Protein AF-A0A9W9N8H6-F1 (afdb_monomer_lite)

Organism: NCBI:txid70096

pLDDT: mean 86.74, std 16.22, range [35.94, 98.56]

Sequence (190 aa):
MINAFNAWLEVPSDSLQVIADVIGMLHTASLLVDDVEDSSLLRRGFPVA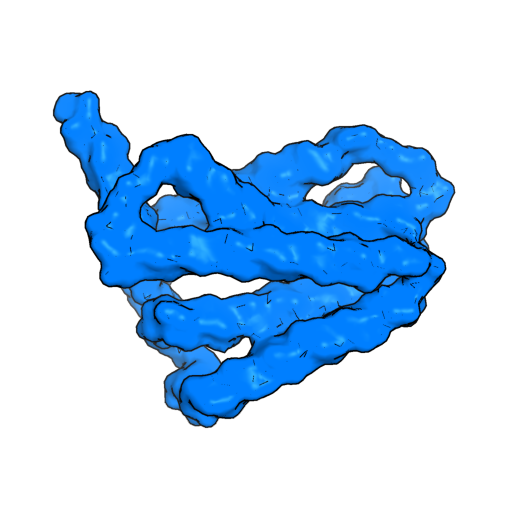HNIFGVPQTINSANYMYFRALEKAQTLKSPDATRIIVYELLQLHRGQGMDLYWRDSLVCPTEREYLDMVGKKTGGLFRLAVKLMQAESPKTVPQGCVPLADKLGLLFQIRDDYQNLNSEEYSDSKAFGMTQPICNSITSSD

Secondary structure (DSSP, 8-state):
-HHHHHHHH---HHHHHHHHHHHHHHHHHHHHHHHHHTT-SEETTEE-HHHHH-HHHHHHHHHHHHHHHHHHHTTSS-TTHHHHHHHHHHHHHHHHHHHHHHHHHTPPPPHHHHHHHHHHHHHHHHHHHHHHHHHH-SS---TTHHHHHHHHHHHHHHHHHHHHHH-HHHHTTS---THHHHHHHHHTT-

Structure (mmCIF, N/CA/C/O backbone):
data_AF-A0A9W9N8H6-F1
#
_entry.id   AF-A0A9W9N8H6-F1
#
loop_
_atom_site.group_PDB
_atom_site.id
_atom_site.type_symbol
_atom_site.label_atom_id
_atom_site.label_alt_id
_atom_site.label_comp_id
_atom_site.label_asym_id
_atom_site.label_entity_id
_atom_site.label_seq_id
_atom_site.pdbx_PDB_ins_code
_atom_site.Cartn_x
_atom_site.Cartn_y
_atom_site.Cartn_z
_atom_site.occupancy
_atom_site.B_iso_or_equiv
_atom_site.auth_seq_id
_atom_site.auth_comp_id
_atom_site.auth_asym_id
_atom_site.auth_atom_id
_atom_site.pdbx_PDB_model_num
ATOM 1 N N . MET A 1 1 ? -1.508 -11.123 9.967 1.00 85.81 1 MET A N 1
ATOM 2 C CA . MET A 1 1 ? -0.955 -9.964 10.705 1.00 85.81 1 MET A CA 1
ATOM 3 C C . MET A 1 1 ? -2.024 -9.287 11.560 1.00 85.81 1 MET A C 1
ATOM 5 O O . MET A 1 1 ? -1.894 -9.363 12.772 1.00 85.81 1 MET A O 1
ATOM 9 N N . ILE A 1 2 ? -3.105 -8.748 10.979 1.00 91.12 2 ILE A N 1
ATOM 10 C CA . ILE A 1 2 ? -4.213 -8.093 11.715 1.00 91.12 2 ILE A CA 1
ATOM 11 C C . ILE A 1 2 ? -4.708 -8.928 12.913 1.00 91.12 2 ILE A C 1
ATOM 13 O O . ILE A 1 2 ? -4.660 -8.458 14.043 1.00 91.12 2 ILE A O 1
ATOM 17 N N . ASN A 1 3 ? -5.062 -10.202 12.707 1.00 92.25 3 ASN A N 1
ATOM 18 C CA . ASN A 1 3 ? -5.539 -11.072 13.796 1.00 92.25 3 ASN A CA 1
ATOM 19 C C . ASN A 1 3 ? -4.523 -11.252 14.940 1.00 92.25 3 ASN A C 1
ATOM 21 O O . ASN A 1 3 ? -4.922 -11.358 16.094 1.00 92.25 3 ASN A O 1
ATOM 25 N N . ALA A 1 4 ? -3.220 -11.261 14.637 1.00 92.62 4 ALA A N 1
ATOM 26 C CA . ALA A 1 4 ? -2.176 -11.417 15.649 1.00 92.62 4 ALA A CA 1
ATOM 27 C C . ALA A 1 4 ? -2.060 -10.165 16.529 1.00 92.62 4 ALA A C 1
ATOM 29 O O . ALA A 1 4 ? -2.014 -10.276 17.748 1.00 92.62 4 ALA A O 1
ATOM 30 N N . PHE A 1 5 ? -2.096 -8.970 15.929 1.00 93.38 5 PHE A N 1
ATOM 31 C CA . PHE A 1 5 ? -2.136 -7.720 16.693 1.00 93.38 5 PHE A CA 1
ATOM 32 C C . PHE A 1 5 ? -3.456 -7.545 17.450 1.00 93.38 5 PHE A C 1
ATOM 34 O O . PHE A 1 5 ? -3.469 -6.943 18.524 1.00 93.38 5 PHE A O 1
ATOM 41 N N . ASN A 1 6 ? -4.559 -8.100 16.939 1.00 94.56 6 ASN A N 1
ATOM 42 C CA . ASN A 1 6 ? -5.856 -7.996 17.599 1.00 94.56 6 ASN A CA 1
ATOM 43 C C . ASN A 1 6 ? -5.911 -8.760 18.930 1.00 94.56 6 ASN A C 1
ATOM 45 O O . ASN A 1 6 ? -6.707 -8.401 19.790 1.00 94.56 6 ASN A O 1
ATOM 49 N N . ALA A 1 7 ? -5.026 -9.743 19.138 1.00 92.38 7 ALA A N 1
ATOM 50 C CA . ALA A 1 7 ? -4.858 -10.404 20.433 1.00 92.38 7 ALA A CA 1
ATOM 51 C C . ALA A 1 7 ? -4.415 -9.436 21.550 1.00 92.38 7 ALA A C 1
ATOM 53 O O . ALA A 1 7 ? -4.645 -9.717 22.721 1.00 92.38 7 ALA A O 1
ATOM 54 N N . TRP A 1 8 ? -3.793 -8.304 21.196 1.00 91.88 8 TRP A N 1
ATOM 55 C CA . TRP A 1 8 ? -3.423 -7.244 22.141 1.00 91.88 8 TRP A CA 1
ATOM 56 C C . TRP A 1 8 ? -4.346 -6.028 22.070 1.00 91.88 8 TRP A C 1
ATOM 58 O O . TRP A 1 8 ? -4.618 -5.406 23.092 1.00 91.88 8 TRP A O 1
ATOM 68 N N . LEU A 1 9 ? -4.782 -5.657 20.863 1.00 92.62 9 LEU A N 1
ATOM 69 C CA . LEU A 1 9 ? -5.525 -4.417 20.627 1.00 92.62 9 LEU A CA 1
ATOM 70 C C . LEU A 1 9 ? -7.034 -4.564 20.852 1.00 92.62 9 LEU A C 1
ATOM 72 O O . LEU A 1 9 ? -7.685 -3.553 21.084 1.00 92.62 9 LEU A O 1
ATOM 76 N N . GLU A 1 10 ? -7.586 -5.781 20.804 1.00 94.31 10 GLU A N 1
ATOM 77 C CA . GLU A 1 10 ? -9.005 -6.068 21.083 1.00 94.31 10 GLU A CA 1
ATOM 78 C C . GLU A 1 10 ? -9.974 -5.078 20.407 1.00 94.31 10 GLU A C 1
ATOM 80 O O . GLU A 1 10 ? -10.895 -4.539 21.022 1.00 94.31 10 GLU A O 1
ATOM 85 N N . VAL A 1 11 ? -9.731 -4.807 19.124 1.00 95.69 11 VAL A N 1
ATOM 86 C CA . VAL A 1 11 ? -10.542 -3.892 18.317 1.00 95.69 11 VAL A CA 1
ATOM 87 C C . VAL A 1 11 ? -11.949 -4.481 18.149 1.00 95.69 11 VAL A C 1
ATOM 89 O O . VAL A 1 11 ? -12.067 -5.692 17.921 1.00 95.69 11 VAL A O 1
ATOM 92 N N . PRO A 1 12 ? -13.023 -3.667 18.215 1.00 96.00 12 PRO A N 1
ATOM 93 C CA . PRO A 1 12 ? -14.381 -4.136 17.955 1.00 96.00 12 PRO A CA 1
ATOM 94 C C . PRO A 1 12 ? -14.489 -4.805 16.582 1.00 96.00 12 PRO A C 1
ATOM 96 O O . PRO A 1 12 ? -13.908 -4.315 15.613 1.00 96.00 12 PRO A O 1
ATOM 99 N N . SER A 1 13 ? -15.256 -5.895 16.485 1.00 95.75 13 SER A N 1
ATOM 100 C CA . SER A 1 13 ? -15.375 -6.712 15.264 1.00 95.75 13 SER A CA 1
ATOM 101 C C . SER A 1 13 ? -15.699 -5.893 14.016 1.00 95.75 13 SER A C 1
ATOM 103 O O . SER A 1 13 ? -15.081 -6.091 12.973 1.00 95.75 13 SER A O 1
ATOM 105 N N . ASP A 1 14 ? -16.626 -4.944 14.140 1.00 96.06 14 ASP A N 1
ATOM 106 C CA . ASP A 1 14 ? -17.111 -4.143 13.017 1.00 96.06 14 ASP A CA 1
ATOM 107 C C . ASP A 1 14 ? -16.004 -3.219 12.491 1.00 96.06 14 ASP A C 1
ATOM 109 O O . ASP A 1 14 ? -15.738 -3.175 11.290 1.00 96.06 14 ASP A O 1
ATOM 113 N N . SER A 1 15 ? -15.283 -2.552 13.400 1.00 96.81 15 SER A N 1
ATOM 114 C CA . SER A 1 15 ? -14.122 -1.724 13.062 1.00 96.81 15 SER A CA 1
ATOM 115 C C . SER A 1 15 ? -12.978 -2.571 12.497 1.00 96.81 15 SER A C 1
ATOM 117 O O . SER A 1 15 ? -12.342 -2.176 11.522 1.00 96.81 15 SER A O 1
ATOM 119 N N . LEU A 1 16 ? -12.730 -3.761 13.057 1.00 96.88 16 LEU A N 1
ATOM 120 C CA . LEU A 1 16 ? -11.684 -4.671 12.587 1.00 96.88 16 LEU A CA 1
ATOM 121 C C . LEU A 1 16 ? -11.940 -5.140 11.149 1.00 96.88 16 LEU A C 1
ATOM 123 O O . LEU A 1 16 ? -11.003 -5.183 10.352 1.00 96.88 16 LEU A O 1
ATOM 127 N N . GLN A 1 17 ? -13.194 -5.447 10.804 1.00 97.44 17 GLN A N 1
ATOM 128 C CA . GLN A 1 17 ? -13.574 -5.822 9.443 1.00 97.44 17 GLN A CA 1
ATOM 129 C C . GLN A 1 17 ? -13.366 -4.659 8.468 1.00 97.44 17 GLN A C 1
ATOM 131 O O . GLN A 1 17 ? -12.780 -4.847 7.403 1.00 97.44 17 GLN A O 1
ATOM 136 N N . VAL A 1 18 ? -13.776 -3.443 8.848 1.00 97.75 18 VAL A N 1
ATOM 137 C CA . VAL A 1 18 ? -13.536 -2.241 8.034 1.00 97.75 18 VAL A CA 1
ATOM 138 C C . VAL A 1 18 ? -12.038 -2.035 7.804 1.00 97.75 18 VAL A C 1
ATOM 140 O O . VAL A 1 18 ? -11.628 -1.818 6.666 1.00 97.75 18 VAL A O 1
ATOM 143 N N . ILE A 1 19 ? -11.211 -2.166 8.846 1.00 97.69 19 ILE A N 1
ATOM 144 C CA . ILE A 1 19 ? -9.750 -2.055 8.732 1.00 97.69 19 ILE A CA 1
ATOM 145 C C . ILE A 1 19 ? -9.191 -3.132 7.798 1.00 97.69 19 ILE A C 1
ATOM 147 O O . ILE A 1 19 ? -8.391 -2.814 6.920 1.00 97.69 19 ILE A O 1
ATOM 151 N N . ALA A 1 20 ? -9.604 -4.392 7.953 1.00 97.50 20 ALA A N 1
ATOM 152 C CA . ALA A 1 20 ? -9.140 -5.485 7.102 1.00 97.50 20 ALA A CA 1
ATOM 153 C C . ALA A 1 20 ? -9.468 -5.238 5.624 1.00 97.50 20 ALA A C 1
ATOM 155 O O . ALA A 1 20 ? -8.602 -5.413 4.765 1.00 97.50 20 ALA A O 1
ATOM 156 N N . ASP A 1 21 ? -10.677 -4.757 5.341 1.00 97.56 21 ASP A N 1
ATOM 157 C CA . ASP A 1 21 ? -11.106 -4.438 3.985 1.00 97.56 21 ASP A CA 1
ATOM 158 C C . ASP A 1 21 ? -10.323 -3.254 3.408 1.00 97.56 21 ASP A C 1
ATOM 160 O O . ASP A 1 21 ? -9.845 -3.333 2.279 1.00 97.56 21 ASP A O 1
ATOM 164 N N . VAL A 1 22 ? -10.137 -2.176 4.180 1.00 97.75 22 VAL A N 1
ATOM 165 C CA . VAL A 1 22 ? -9.338 -1.010 3.764 1.00 97.75 22 VAL A CA 1
ATOM 166 C C . VAL A 1 22 ? -7.910 -1.435 3.430 1.00 97.75 22 VAL A C 1
ATOM 168 O O . VAL A 1 22 ? -7.415 -1.121 2.350 1.00 97.75 22 VAL A O 1
ATOM 171 N N . ILE A 1 23 ? -7.257 -2.201 4.306 1.00 97.12 23 ILE A N 1
ATOM 172 C CA . ILE A 1 23 ? -5.893 -2.689 4.071 1.00 97.12 23 ILE A CA 1
ATOM 173 C C . ILE A 1 23 ? -5.837 -3.610 2.849 1.00 97.12 23 ILE A C 1
ATOM 175 O O . ILE A 1 23 ? -4.924 -3.476 2.037 1.00 97.12 23 ILE A O 1
ATOM 179 N N . GLY A 1 24 ? -6.813 -4.504 2.674 1.00 97.00 24 GLY A N 1
ATOM 180 C CA . GLY A 1 24 ? -6.892 -5.387 1.509 1.00 97.00 24 GLY A CA 1
ATOM 181 C C . GLY A 1 24 ? -7.072 -4.627 0.192 1.00 97.00 24 GLY A C 1
ATOM 182 O O . GLY A 1 24 ? -6.415 -4.949 -0.803 1.00 97.00 24 GLY A O 1
ATOM 183 N N . MET A 1 25 ? -7.907 -3.584 0.190 1.00 97.81 25 MET A N 1
ATOM 184 C CA . MET A 1 25 ? -8.104 -2.707 -0.966 1.00 97.81 25 MET A CA 1
ATOM 185 C C . MET A 1 25 ? -6.826 -1.945 -1.309 1.00 97.81 25 MET A C 1
ATOM 187 O O . MET A 1 25 ? -6.407 -1.973 -2.462 1.00 97.81 25 MET A O 1
ATOM 191 N N . LEU A 1 26 ? -6.180 -1.319 -0.320 1.00 97.25 26 LEU A N 1
ATOM 192 C CA . LEU A 1 26 ? -4.935 -0.574 -0.528 1.00 97.25 26 LEU A CA 1
ATOM 193 C C . LEU A 1 26 ? -3.799 -1.487 -1.004 1.00 97.25 26 LEU A C 1
ATOM 195 O O . LEU A 1 26 ? -3.095 -1.124 -1.939 1.00 97.25 26 LEU A O 1
ATOM 199 N N . HIS A 1 27 ? -3.664 -2.682 -0.420 1.00 95.31 27 HIS A N 1
ATOM 200 C CA . HIS A 1 27 ? -2.673 -3.675 -0.842 1.00 95.31 27 HIS A CA 1
ATOM 201 C C . HIS A 1 27 ? -2.874 -4.105 -2.297 1.00 95.31 27 HIS A C 1
ATOM 203 O O . HIS A 1 27 ? -1.929 -4.187 -3.074 1.00 95.31 27 HIS A O 1
ATOM 209 N N . THR A 1 28 ? -4.119 -4.396 -2.673 1.00 96.12 28 THR A N 1
ATOM 210 C CA . THR A 1 28 ? -4.432 -4.849 -4.032 1.00 96.12 28 THR A CA 1
ATOM 211 C C . THR A 1 28 ? -4.228 -3.718 -5.035 1.00 96.12 28 THR A C 1
ATOM 213 O O . THR A 1 28 ? -3.626 -3.937 -6.080 1.00 96.12 28 THR A O 1
ATOM 216 N N . ALA A 1 29 ? -4.671 -2.503 -4.702 1.00 97.44 29 ALA A N 1
ATOM 217 C CA . ALA A 1 29 ? -4.454 -1.323 -5.530 1.00 97.44 29 ALA A CA 1
ATOM 218 C C . ALA A 1 29 ? -2.958 -1.052 -5.743 1.00 97.44 29 ALA A C 1
ATOM 220 O O . ALA A 1 29 ? -2.544 -0.831 -6.878 1.00 97.44 29 ALA A O 1
ATOM 221 N N . SER A 1 30 ? -2.138 -1.147 -4.689 1.00 95.69 30 SER A N 1
ATOM 222 C CA . SER A 1 30 ? -0.693 -0.951 -4.819 1.00 95.69 30 SER A CA 1
ATOM 223 C C . SER A 1 30 ? -0.039 -2.013 -5.690 1.00 95.69 30 SER A C 1
ATOM 225 O O . SER A 1 30 ? 0.800 -1.657 -6.498 1.00 95.69 30 SER A O 1
ATOM 227 N N . LEU A 1 31 ? -0.455 -3.283 -5.600 1.00 94.50 31 LEU A N 1
ATOM 228 C CA . LEU A 1 31 ? 0.064 -4.337 -6.482 1.00 94.50 31 LEU A CA 1
ATOM 229 C C . LEU A 1 31 ? -0.261 -4.080 -7.960 1.00 94.50 31 LEU A C 1
ATOM 231 O O . LEU A 1 31 ? 0.574 -4.337 -8.815 1.00 94.50 31 LEU A O 1
ATOM 235 N N . LEU A 1 32 ? -1.456 -3.564 -8.268 1.00 96.88 32 LEU A N 1
ATOM 236 C CA . LEU A 1 32 ? -1.831 -3.239 -9.648 1.00 96.88 32 LEU A CA 1
ATOM 237 C C . LEU A 1 32 ? -0.960 -2.124 -10.238 1.00 96.88 32 LEU A C 1
ATOM 239 O O . LEU A 1 32 ? -0.624 -2.183 -11.418 1.00 96.88 32 LEU A O 1
ATOM 243 N N . VAL A 1 33 ? -0.635 -1.111 -9.431 1.00 96.94 33 VAL A N 1
ATOM 244 C CA . VAL A 1 33 ? 0.244 -0.008 -9.842 1.00 96.94 33 VAL A CA 1
ATOM 245 C C . VAL A 1 33 ? 1.693 -0.486 -9.940 1.00 96.94 33 VAL A C 1
ATOM 247 O O . VAL A 1 33 ? 2.306 -0.283 -10.979 1.00 96.94 33 VAL A O 1
ATOM 250 N N . ASP A 1 34 ? 2.195 -1.191 -8.925 1.00 94.25 34 ASP A N 1
ATOM 251 C CA . ASP A 1 34 ? 3.555 -1.754 -8.867 1.00 94.25 34 ASP A CA 1
ATOM 252 C C . ASP A 1 34 ? 3.824 -2.683 -10.062 1.00 94.25 34 ASP A C 1
ATOM 254 O O . ASP A 1 34 ? 4.818 -2.518 -10.759 1.00 94.25 34 ASP A O 1
ATOM 258 N N . ASP A 1 35 ? 2.881 -3.569 -10.410 1.00 94.19 35 ASP A N 1
ATOM 259 C CA . ASP A 1 35 ? 3.018 -4.447 -11.580 1.00 94.19 35 ASP A CA 1
ATOM 260 C C . ASP A 1 35 ? 3.184 -3.660 -12.889 1.00 94.19 35 ASP A C 1
ATOM 262 O O . ASP A 1 35 ? 3.936 -4.084 -13.765 1.00 94.19 35 ASP A O 1
ATOM 266 N N . VAL A 1 36 ? 2.474 -2.536 -13.040 1.00 96.00 36 VAL A N 1
ATOM 267 C CA . VAL A 1 36 ? 2.607 -1.645 -14.204 1.00 96.00 36 VAL A CA 1
ATOM 268 C C . VAL A 1 36 ? 3.945 -0.909 -14.173 1.00 96.00 36 VAL A C 1
ATOM 270 O O . VAL A 1 36 ? 4.630 -0.855 -15.191 1.00 96.00 36 VAL A O 1
ATOM 273 N N . GLU A 1 37 ? 4.314 -0.345 -13.024 1.00 94.81 37 GLU A N 1
ATOM 274 C CA . GLU A 1 37 ? 5.548 0.424 -12.842 1.00 94.81 37 GLU A CA 1
ATOM 275 C C . GLU A 1 37 ? 6.801 -0.430 -13.065 1.00 94.81 37 GLU A C 1
ATOM 277 O O . GLU A 1 37 ? 7.780 0.067 -13.624 1.00 94.81 37 GLU A O 1
ATOM 282 N N . ASP A 1 38 ? 6.756 -1.708 -12.687 1.00 89.31 38 ASP A N 1
ATOM 283 C CA . ASP A 1 38 ? 7.837 -2.686 -12.850 1.00 89.31 38 ASP A CA 1
ATOM 284 C C . ASP A 1 38 ? 7.776 -3.464 -14.169 1.00 89.31 38 ASP A C 1
ATOM 286 O O . ASP A 1 38 ? 8.639 -4.301 -14.429 1.00 89.31 38 ASP A O 1
ATOM 290 N N . SER A 1 39 ? 6.771 -3.214 -15.019 1.00 90.19 39 SER A N 1
ATOM 291 C CA . SER A 1 39 ? 6.550 -3.988 -16.254 1.00 90.19 39 SER A CA 1
ATOM 292 C C . SER A 1 39 ? 6.535 -5.507 -16.005 1.00 90.19 39 SER A C 1
ATOM 294 O O . SER A 1 39 ? 7.080 -6.297 -16.780 1.00 90.19 39 SER A O 1
ATOM 296 N N . SER A 1 40 ? 5.930 -5.922 -14.889 1.00 87.50 40 SER A N 1
ATOM 297 C CA . SER A 1 40 ? 5.846 -7.329 -14.493 1.00 87.50 40 SER A CA 1
ATOM 298 C C . SER A 1 40 ? 5.044 -8.145 -15.509 1.00 87.50 40 SER A C 1
ATOM 300 O O . SER A 1 40 ? 4.075 -7.657 -16.076 1.00 87.50 40 SER A O 1
ATOM 302 N N . LEU A 1 41 ? 5.398 -9.417 -15.715 1.00 87.62 41 LEU A N 1
ATOM 303 C CA . LEU A 1 41 ? 4.659 -10.304 -16.627 1.00 87.62 41 LEU A CA 1
ATOM 304 C C . LEU A 1 41 ? 3.591 -11.133 -15.908 1.00 87.62 41 LEU A C 1
ATOM 306 O O . LEU A 1 41 ? 2.484 -11.312 -16.428 1.00 87.62 41 LEU A O 1
ATOM 310 N N . LEU A 1 42 ? 3.913 -11.614 -14.705 1.00 85.81 42 LEU A N 1
ATOM 311 C CA . LEU A 1 42 ? 3.054 -12.470 -13.895 1.00 85.81 42 LEU A CA 1
ATOM 312 C C . LEU A 1 42 ? 2.884 -11.919 -12.468 1.00 85.81 42 LEU A C 1
ATOM 314 O O . LEU A 1 42 ? 3.722 -11.191 -11.934 1.00 85.81 42 LEU A O 1
ATOM 318 N N . ARG A 1 43 ? 1.778 -12.312 -11.833 1.00 85.00 43 ARG A N 1
ATOM 319 C CA . ARG A 1 43 ? 1.533 -12.194 -10.397 1.00 85.00 43 ARG A CA 1
ATOM 320 C C . ARG A 1 43 ? 0.929 -13.496 -9.891 1.00 85.00 43 ARG A C 1
ATOM 322 O O . ARG A 1 43 ? -0.166 -13.878 -10.297 1.00 85.00 43 ARG A O 1
ATOM 329 N N . ARG A 1 44 ? 1.627 -14.166 -8.964 1.00 82.56 44 ARG A N 1
ATOM 330 C CA . ARG A 1 44 ? 1.192 -15.449 -8.367 1.00 82.56 44 ARG A CA 1
ATOM 331 C C . ARG A 1 44 ? 0.885 -16.522 -9.429 1.00 82.56 44 ARG A C 1
ATOM 333 O O . ARG A 1 44 ? -0.095 -17.248 -9.302 1.00 82.56 44 ARG A O 1
ATOM 340 N N . GLY A 1 45 ? 1.690 -16.571 -10.492 1.00 81.81 45 GLY A N 1
ATOM 341 C CA . GLY A 1 45 ? 1.533 -17.521 -11.601 1.00 81.81 45 GLY A CA 1
ATOM 342 C C . GLY A 1 45 ? 0.468 -17.156 -12.643 1.00 81.81 45 GLY A C 1
ATOM 343 O O . GLY A 1 45 ? 0.304 -17.889 -13.612 1.00 81.81 45 GLY A O 1
ATOM 344 N N . PHE A 1 46 ? -0.238 -16.031 -12.490 1.00 86.69 46 PHE A N 1
ATOM 345 C CA . PHE A 1 46 ? -1.236 -15.558 -13.456 1.00 86.69 46 PHE A CA 1
ATOM 346 C C . PHE A 1 46 ? -0.757 -14.302 -14.191 1.00 86.69 46 PHE A C 1
ATOM 348 O O . PHE A 1 46 ? 0.007 -13.531 -13.608 1.00 86.69 46 PHE A O 1
ATOM 355 N N . PRO A 1 47 ? -1.214 -14.043 -15.432 1.00 90.75 47 PRO A N 1
ATOM 356 C CA . PRO A 1 47 ? -0.927 -12.788 -16.119 1.00 90.75 47 PRO A CA 1
ATOM 357 C C . PRO A 1 47 ? -1.370 -11.579 -15.294 1.00 90.75 47 PRO A C 1
ATOM 359 O O . PRO A 1 47 ? -2.474 -11.554 -14.743 1.00 90.75 47 PRO A O 1
ATOM 362 N N . VAL A 1 48 ? -0.509 -10.567 -15.222 1.00 94.75 48 VAL A N 1
ATOM 363 C CA . VAL A 1 48 ? -0.821 -9.295 -14.555 1.00 94.75 48 VAL A CA 1
ATOM 364 C C . VAL A 1 48 ? -2.013 -8.590 -15.203 1.00 94.75 48 VAL A C 1
ATOM 366 O O . VAL A 1 48 ? -2.269 -8.709 -16.404 1.00 94.75 48 VAL A O 1
ATOM 369 N N . ALA A 1 49 ? -2.729 -7.789 -14.413 1.00 96.06 49 ALA A N 1
ATOM 370 C CA . ALA A 1 49 ? -3.951 -7.125 -14.859 1.00 96.06 49 ALA A CA 1
ATOM 371 C C . ALA A 1 49 ? -3.741 -6.234 -16.095 1.00 96.06 49 ALA A C 1
ATOM 373 O O . ALA A 1 49 ? -4.609 -6.199 -16.965 1.00 96.06 49 ALA A O 1
ATOM 374 N N . HIS A 1 50 ? -2.597 -5.553 -16.209 1.00 96.56 50 HIS A N 1
ATOM 375 C CA . HIS A 1 50 ? -2.335 -4.661 -17.340 1.00 96.56 50 HIS A CA 1
ATOM 376 C C . HIS A 1 50 ? -2.064 -5.403 -18.655 1.00 96.56 50 HIS A C 1
ATOM 378 O O . HIS A 1 50 ? -2.278 -4.822 -19.716 1.00 96.56 50 HIS A O 1
ATOM 384 N N . ASN A 1 51 ? -1.697 -6.689 -18.603 1.00 95.12 51 ASN A N 1
ATOM 385 C CA . ASN A 1 51 ? -1.599 -7.547 -19.788 1.00 95.12 51 ASN A CA 1
ATOM 386 C C . ASN A 1 51 ? -2.970 -8.049 -20.263 1.00 95.12 51 ASN A C 1
ATOM 388 O O . ASN A 1 51 ? -3.121 -8.410 -21.426 1.00 95.12 51 ASN A O 1
ATOM 392 N N . ILE A 1 52 ? -3.978 -8.055 -19.385 1.00 96.44 52 ILE A N 1
ATOM 393 C CA . ILE A 1 52 ? -5.343 -8.500 -19.705 1.00 96.44 52 ILE A CA 1
ATOM 394 C C . ILE A 1 52 ? -6.230 -7.312 -20.101 1.00 96.44 52 ILE A C 1
ATOM 396 O O . ILE A 1 52 ? -6.932 -7.359 -21.107 1.00 96.44 52 ILE A O 1
ATOM 400 N N . PHE A 1 53 ? -6.208 -6.242 -19.303 1.00 97.00 53 PHE A N 1
ATOM 401 C CA . PHE A 1 53 ? -7.125 -5.100 -19.414 1.00 97.00 53 PHE A CA 1
ATOM 402 C C . PHE A 1 53 ? -6.469 -3.839 -19.993 1.00 97.00 53 PHE A C 1
ATOM 404 O O . PHE A 1 53 ? -7.154 -2.855 -20.285 1.00 97.00 53 PHE A O 1
ATOM 411 N N . GLY A 1 54 ? -5.149 -3.862 -20.182 1.00 97.31 54 GLY A N 1
ATOM 412 C CA . GLY A 1 54 ? -4.364 -2.719 -20.628 1.00 97.31 54 GLY A CA 1
ATOM 413 C C . GLY A 1 54 ? -3.992 -1.767 -19.490 1.00 97.31 54 GLY A C 1
ATOM 414 O O . GLY A 1 54 ? -4.764 -1.525 -18.559 1.00 97.31 54 GLY A O 1
ATOM 415 N N . VAL A 1 55 ? -2.810 -1.159 -19.619 1.00 98.00 55 VAL A N 1
ATOM 416 C CA . VAL A 1 55 ? -2.254 -0.191 -18.657 1.00 98.00 55 VAL A CA 1
ATOM 417 C C . VAL A 1 55 ? -3.253 0.911 -18.252 1.00 98.00 55 VAL A C 1
ATOM 419 O O . VAL A 1 55 ? -3.426 1.115 -17.048 1.00 98.00 55 VAL A O 1
ATOM 422 N N . PRO A 1 56 ? -3.979 1.586 -19.176 1.00 98.38 56 PRO A N 1
ATOM 423 C CA . PRO A 1 56 ? -4.878 2.678 -18.791 1.00 98.38 56 PRO A CA 1
ATOM 424 C C . PRO A 1 56 ? -6.004 2.245 -17.843 1.00 98.38 56 PRO A C 1
ATOM 426 O O . PRO A 1 56 ? -6.316 2.954 -16.886 1.00 98.38 56 PRO A O 1
ATOM 429 N N . GLN A 1 57 ? -6.604 1.072 -18.077 1.00 98.25 57 GLN A N 1
ATOM 430 C CA . GLN A 1 57 ? -7.693 0.571 -17.235 1.00 98.25 57 GLN A CA 1
ATOM 431 C C . GLN A 1 57 ? -7.180 0.100 -15.876 1.00 98.25 57 GLN A C 1
ATOM 433 O O . GLN A 1 57 ? -7.838 0.344 -14.861 1.00 98.25 57 GLN A O 1
ATOM 438 N N . THR A 1 58 ? -6.007 -0.538 -15.840 1.00 98.25 58 THR A N 1
ATOM 439 C CA . THR A 1 58 ? -5.375 -0.987 -14.595 1.00 98.25 58 THR A CA 1
ATOM 440 C C . THR A 1 58 ? -5.054 0.189 -13.677 1.00 98.25 58 THR A C 1
ATOM 442 O O . THR A 1 58 ? -5.479 0.173 -12.522 1.00 98.25 58 THR A O 1
ATOM 445 N N . ILE A 1 59 ? -4.410 1.241 -14.196 1.00 98.25 59 ILE A N 1
ATOM 446 C CA . ILE A 1 59 ? -4.101 2.453 -13.419 1.00 98.25 59 ILE A CA 1
ATOM 447 C C . ILE A 1 59 ? -5.390 3.115 -12.915 1.00 98.25 59 ILE A C 1
ATOM 449 O O . ILE A 1 59 ? -5.510 3.417 -11.728 1.00 98.25 59 ILE A O 1
ATOM 453 N N . ASN A 1 60 ? -6.381 3.312 -13.792 1.00 98.56 60 ASN A N 1
ATOM 454 C CA . ASN A 1 60 ? -7.645 3.939 -13.403 1.00 98.56 60 ASN A CA 1
ATOM 455 C C . ASN A 1 60 ? -8.369 3.149 -12.295 1.00 98.56 60 ASN A C 1
ATOM 457 O O . ASN A 1 60 ? -8.857 3.737 -11.330 1.00 98.56 60 ASN A O 1
ATOM 461 N N . SER A 1 61 ? -8.400 1.819 -12.406 1.00 98.50 61 SER A N 1
ATOM 462 C CA . SER A 1 61 ? -9.051 0.941 -11.425 1.00 98.50 61 SER A CA 1
ATOM 463 C C . SER A 1 61 ? -8.323 0.933 -10.081 1.00 98.50 61 SER A C 1
ATOM 465 O O . SER A 1 61 ? -8.971 1.000 -9.036 1.00 98.50 61 SER A O 1
ATOM 467 N N . ALA A 1 62 ? -6.988 0.910 -10.089 1.00 98.06 62 ALA A N 1
ATOM 468 C CA . ALA A 1 62 ? -6.192 0.980 -8.869 1.00 98.06 62 ALA A CA 1
ATOM 469 C C . ALA A 1 62 ? -6.386 2.321 -8.142 1.00 98.06 62 ALA A C 1
ATOM 471 O O . ALA A 1 62 ? -6.658 2.350 -6.941 1.00 98.06 62 ALA A O 1
ATOM 472 N N . ASN A 1 63 ? -6.361 3.430 -8.888 1.00 98.25 63 ASN A N 1
ATOM 473 C CA . ASN A 1 63 ? -6.600 4.763 -8.339 1.00 98.25 63 ASN A CA 1
ATOM 474 C C . ASN A 1 63 ? -8.010 4.901 -7.761 1.00 98.25 63 ASN A C 1
ATOM 476 O O . ASN A 1 63 ? -8.181 5.416 -6.656 1.00 98.25 63 ASN A O 1
ATOM 480 N N . TYR A 1 64 ? -9.023 4.383 -8.457 1.00 98.50 64 TYR A N 1
ATOM 481 C CA . TYR A 1 64 ? -10.383 4.317 -7.927 1.00 98.50 64 TYR A CA 1
ATOM 482 C C . TYR A 1 64 ? -10.443 3.531 -6.607 1.00 98.50 64 TYR A C 1
ATOM 484 O O . TYR A 1 64 ? -11.064 3.984 -5.643 1.00 98.50 64 TYR A O 1
ATOM 492 N N . MET A 1 65 ? -9.754 2.388 -6.522 1.00 98.12 65 MET A N 1
ATOM 493 C CA . MET A 1 65 ? -9.690 1.592 -5.294 1.00 98.12 65 MET A CA 1
ATOM 494 C C . MET A 1 65 ? -9.019 2.328 -4.129 1.00 98.12 65 MET A C 1
ATOM 496 O O . MET A 1 65 ? -9.499 2.186 -3.003 1.00 98.12 65 MET A O 1
ATOM 500 N N . TYR A 1 66 ? -7.986 3.146 -4.368 1.00 97.88 66 TYR A N 1
ATOM 501 C CA . TYR A 1 66 ? -7.398 3.989 -3.317 1.00 97.88 66 TYR A CA 1
ATOM 502 C C . TYR A 1 66 ? -8.438 4.929 -2.695 1.00 97.88 66 TYR A C 1
ATOM 504 O O . TYR A 1 66 ? -8.566 4.995 -1.470 1.00 97.88 66 TYR A O 1
ATOM 512 N N . PHE A 1 67 ? -9.239 5.608 -3.519 1.00 97.94 67 PHE A N 1
ATOM 513 C CA . PHE A 1 67 ? -10.275 6.514 -3.018 1.00 97.94 67 PHE A CA 1
ATOM 514 C C . PHE A 1 67 ? -11.452 5.779 -2.377 1.00 97.94 67 PHE A C 1
ATOM 516 O O . PHE A 1 67 ? -11.998 6.257 -1.385 1.00 97.94 67 PHE A O 1
ATOM 523 N N . ARG A 1 68 ? -11.810 4.589 -2.869 1.00 98.12 68 ARG A N 1
ATOM 524 C CA . ARG A 1 68 ? -12.828 3.745 -2.225 1.00 98.12 68 ARG A CA 1
ATOM 525 C C . ARG A 1 68 ? -12.379 3.218 -0.866 1.00 98.12 68 ARG A C 1
ATOM 527 O O . ARG A 1 68 ? -13.193 3.135 0.049 1.00 98.12 68 ARG A O 1
ATOM 534 N N . ALA A 1 69 ? -11.096 2.898 -0.708 1.00 97.31 69 ALA A N 1
ATOM 535 C CA . ALA A 1 69 ? -10.537 2.546 0.592 1.00 97.31 69 ALA A CA 1
ATOM 536 C C . ALA A 1 69 ? -10.598 3.740 1.560 1.00 97.31 69 ALA A C 1
ATOM 538 O O . ALA A 1 69 ? -10.969 3.569 2.719 1.00 97.31 69 ALA A O 1
ATOM 539 N N . LEU A 1 70 ? -10.310 4.955 1.078 1.00 96.19 70 LEU A N 1
ATOM 540 C CA . LEU A 1 70 ? -10.424 6.177 1.875 1.00 96.19 70 LEU A CA 1
ATOM 541 C C . LEU A 1 70 ? -11.873 6.491 2.274 1.00 96.19 70 LEU A C 1
ATOM 543 O O . LEU A 1 70 ? -12.128 6.842 3.420 1.00 96.19 70 LEU A O 1
ATOM 547 N N . GLU A 1 71 ? -12.824 6.356 1.350 1.00 96.62 71 GLU A N 1
ATOM 548 C CA . GLU A 1 71 ? -14.258 6.494 1.629 1.00 96.62 71 GLU A CA 1
ATOM 549 C C . GLU A 1 71 ? -14.709 5.484 2.688 1.00 96.62 71 GLU A C 1
ATOM 551 O O . GLU A 1 71 ? -15.348 5.853 3.668 1.00 96.62 71 GLU A O 1
ATOM 556 N N . LYS A 1 72 ? -14.312 4.216 2.544 1.00 96.56 72 LYS A N 1
ATOM 557 C CA . LYS A 1 72 ? -14.640 3.170 3.515 1.00 96.56 72 LYS A CA 1
ATOM 558 C C . LYS A 1 72 ? -14.023 3.437 4.887 1.00 96.56 72 LYS A C 1
ATOM 560 O O . LYS A 1 72 ? -14.669 3.208 5.900 1.00 96.56 72 LYS A O 1
ATOM 565 N N . ALA A 1 73 ? -12.805 3.964 4.946 1.00 95.50 73 ALA A N 1
ATOM 566 C CA . ALA A 1 73 ? -12.171 4.298 6.215 1.00 95.50 73 ALA A CA 1
ATOM 567 C C . ALA A 1 73 ? -12.875 5.427 6.982 1.00 95.50 73 ALA A C 1
ATOM 569 O O . ALA A 1 73 ? -12.745 5.493 8.202 1.00 95.50 73 ALA A O 1
ATOM 570 N N . GLN A 1 74 ? -13.648 6.284 6.305 1.00 94.88 74 GLN A N 1
ATOM 571 C CA . GLN A 1 74 ? -14.440 7.328 6.967 1.00 94.88 74 GLN A CA 1
ATOM 572 C C . GLN A 1 74 ? -15.595 6.761 7.804 1.00 94.88 74 GLN A C 1
ATOM 574 O O . GLN A 1 74 ? -16.172 7.493 8.601 1.00 94.88 74 GLN A O 1
ATOM 579 N N . THR A 1 75 ? -15.932 5.473 7.662 1.00 95.75 75 THR A N 1
ATOM 580 C CA . THR A 1 75 ? -16.935 4.819 8.515 1.00 95.75 75 THR A CA 1
ATOM 581 C C . THR A 1 75 ? -16.365 4.345 9.855 1.00 95.75 75 THR A C 1
ATOM 583 O O . THR A 1 75 ? -17.116 3.818 10.675 1.00 95.75 75 THR A O 1
ATOM 586 N N . LEU A 1 76 ? -15.050 4.470 10.076 1.00 95.88 76 LEU A N 1
ATOM 587 C CA . LEU A 1 76 ? -14.422 4.203 11.371 1.00 95.88 76 LEU A CA 1
ATOM 588 C C . LEU A 1 76 ? -14.800 5.288 12.387 1.00 95.88 76 LEU A C 1
ATOM 590 O O . LEU A 1 76 ? -15.142 6.413 12.026 1.00 95.88 76 LEU A O 1
ATOM 594 N N . LYS A 1 77 ? -14.752 4.949 13.678 1.00 91.25 77 LYS A N 1
ATOM 595 C CA . LYS A 1 77 ? -15.179 5.857 14.754 1.00 91.25 77 LYS A CA 1
ATOM 596 C C . LYS A 1 77 ? -14.144 6.946 15.026 1.00 91.25 77 LYS A C 1
ATOM 598 O O . LYS A 1 77 ? -14.496 8.038 15.468 1.00 91.25 77 LYS A O 1
ATOM 603 N N . SER A 1 78 ? -12.874 6.641 14.795 1.00 91.31 78 SER A N 1
ATOM 604 C CA . SER A 1 78 ? -11.762 7.535 15.055 1.00 91.31 78 SER A CA 1
ATOM 605 C C . SER A 1 78 ? -11.662 8.628 13.986 1.00 91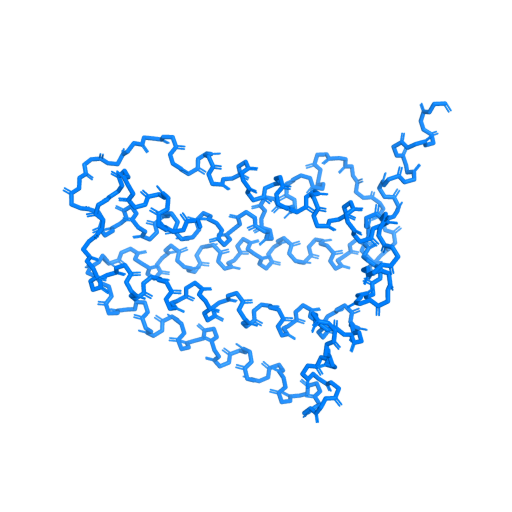.31 78 SER A C 1
ATOM 607 O O . SER A 1 78 ? -11.470 8.318 12.806 1.00 91.31 78 SER A O 1
ATOM 609 N N . PRO A 1 79 ? -11.676 9.917 14.375 1.00 89.81 79 PRO A N 1
ATOM 610 C CA . PRO A 1 79 ? -11.490 11.024 13.434 1.00 89.81 79 PRO A CA 1
ATOM 611 C C . PRO A 1 79 ? -10.080 11.047 12.819 1.00 89.81 79 PRO A C 1
ATOM 613 O O . PRO A 1 79 ? -9.851 11.699 11.801 1.00 89.81 79 PRO A O 1
ATOM 616 N N . ASP A 1 80 ? -9.129 10.321 13.413 1.00 92.44 80 ASP A N 1
ATOM 617 C CA . ASP A 1 80 ? -7.749 10.245 12.943 1.00 92.44 80 ASP A CA 1
ATOM 618 C C . ASP A 1 80 ? -7.538 9.249 11.796 1.00 92.44 80 ASP A C 1
ATOM 620 O O . ASP A 1 80 ? -6.484 9.291 11.158 1.00 92.44 80 ASP A O 1
ATOM 624 N N . ALA A 1 81 ? -8.513 8.385 11.487 1.00 94.25 81 ALA A N 1
ATOM 625 C CA . ALA A 1 81 ? -8.362 7.328 10.484 1.00 94.25 81 ALA A CA 1
ATOM 626 C C . ALA A 1 81 ? -7.895 7.869 9.121 1.00 94.25 81 ALA A C 1
ATOM 628 O O . ALA A 1 81 ? -6.892 7.410 8.568 1.00 94.25 81 ALA A O 1
ATOM 629 N N . THR A 1 82 ? -8.557 8.916 8.623 1.00 93.88 82 THR A N 1
ATOM 630 C CA . THR A 1 82 ? -8.195 9.601 7.372 1.00 93.88 82 THR A CA 1
ATOM 631 C C . THR A 1 82 ? -6.778 10.169 7.420 1.00 93.88 82 THR A C 1
ATOM 633 O O . THR A 1 82 ? -6.003 9.989 6.482 1.00 93.88 82 THR A O 1
ATOM 636 N N . ARG A 1 83 ? -6.404 10.822 8.528 1.00 95.81 83 ARG A N 1
ATOM 637 C CA . ARG A 1 83 ? -5.070 11.415 8.707 1.00 95.81 83 ARG A CA 1
ATOM 638 C C . ARG A 1 83 ? -3.977 10.347 8.686 1.00 95.81 83 ARG A C 1
ATOM 640 O O . ARG A 1 83 ? -2.943 10.549 8.051 1.00 95.81 83 ARG A O 1
ATOM 647 N N . ILE A 1 84 ? -4.213 9.218 9.354 1.00 96.50 84 ILE A N 1
ATOM 648 C CA . ILE A 1 84 ? -3.294 8.076 9.395 1.00 96.50 84 ILE A CA 1
ATOM 649 C C . ILE A 1 84 ? -3.114 7.491 7.988 1.00 96.50 84 ILE A C 1
ATOM 651 O O . ILE A 1 84 ? -1.976 7.316 7.553 1.00 96.50 84 ILE A O 1
ATOM 655 N N . ILE A 1 85 ? -4.210 7.240 7.263 1.00 96.12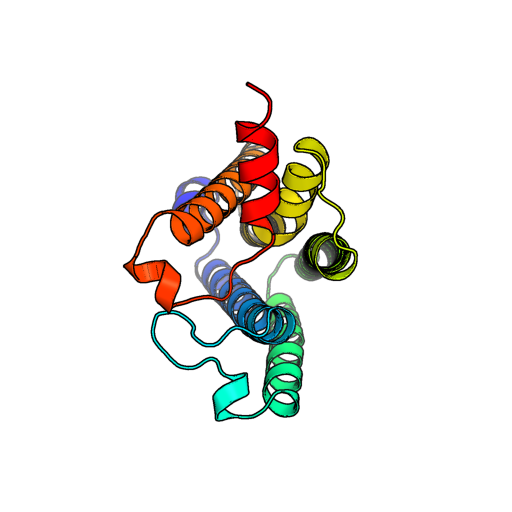 85 ILE A N 1
ATOM 656 C CA . ILE A 1 85 ? -4.168 6.684 5.901 1.00 96.12 85 ILE A CA 1
ATOM 657 C C . ILE A 1 85 ? -3.402 7.601 4.958 1.00 96.12 85 ILE A C 1
ATOM 659 O O . ILE A 1 85 ? -2.480 7.145 4.288 1.00 96.12 85 ILE A O 1
ATOM 663 N N . VAL A 1 86 ? -3.740 8.892 4.926 1.00 96.00 86 VAL A N 1
ATOM 664 C CA . VAL A 1 86 ? -3.066 9.858 4.048 1.00 96.00 86 VAL A CA 1
ATOM 665 C C . VAL A 1 86 ? -1.571 9.909 4.353 1.00 96.00 86 VAL A C 1
ATOM 667 O O . VAL A 1 86 ? -0.756 9.870 3.433 1.00 96.00 86 VAL A O 1
ATOM 670 N N . TYR A 1 87 ? -1.191 9.947 5.633 1.00 96.38 87 TYR A N 1
ATOM 671 C CA . TYR A 1 87 ? 0.216 9.962 6.016 1.00 96.38 87 TYR A CA 1
ATOM 672 C C . TYR A 1 87 ? 0.960 8.703 5.549 1.00 96.38 87 TYR A C 1
ATOM 674 O O . TYR A 1 87 ? 2.018 8.826 4.935 1.00 96.38 87 TYR A O 1
ATOM 682 N N . GLU A 1 88 ? 0.430 7.504 5.808 1.00 96.00 88 GLU A N 1
ATOM 683 C CA . GLU A 1 88 ? 1.114 6.263 5.420 1.00 96.00 88 GLU A CA 1
ATOM 684 C C . GLU A 1 88 ? 1.111 6.042 3.901 1.00 96.00 88 GLU A C 1
ATOM 686 O O . GLU A 1 88 ? 2.108 5.559 3.372 1.00 96.00 88 GLU A O 1
ATOM 691 N N . LEU A 1 89 ? 0.072 6.468 3.172 1.00 96.06 89 LEU A N 1
ATOM 692 C CA . LEU A 1 89 ? 0.080 6.443 1.704 1.00 96.06 89 LEU A CA 1
ATOM 693 C C . LEU A 1 89 ? 1.136 7.387 1.121 1.00 96.06 89 LEU A C 1
ATOM 695 O O . LEU A 1 89 ? 1.799 7.026 0.150 1.00 96.06 89 LEU A O 1
ATOM 699 N N . LEU A 1 90 ? 1.347 8.562 1.723 1.00 97.00 90 LEU A N 1
ATOM 700 C CA . LEU A 1 90 ? 2.442 9.453 1.330 1.00 97.00 90 LEU A CA 1
ATOM 701 C C . LEU A 1 90 ? 3.811 8.816 1.593 1.00 97.00 90 LEU A C 1
ATOM 703 O O . LEU A 1 90 ? 4.716 8.972 0.776 1.00 97.00 90 LEU A O 1
ATOM 707 N N . GLN A 1 91 ? 3.983 8.099 2.709 1.00 96.12 91 GLN A N 1
ATOM 708 C CA . GLN A 1 91 ? 5.222 7.354 2.956 1.00 96.12 91 GLN A CA 1
ATOM 709 C C . GLN A 1 91 ? 5.410 6.235 1.933 1.00 96.12 91 GLN A C 1
ATOM 711 O O . GLN A 1 91 ? 6.495 6.132 1.374 1.00 96.12 91 GLN A O 1
ATOM 716 N N . LEU A 1 92 ? 4.360 5.470 1.623 1.00 95.62 92 LEU A N 1
ATOM 717 C CA . LEU A 1 92 ? 4.402 4.415 0.610 1.00 95.62 92 LEU A CA 1
ATOM 718 C C . LEU A 1 92 ? 4.888 4.965 -0.737 1.00 95.62 92 LEU A C 1
ATOM 72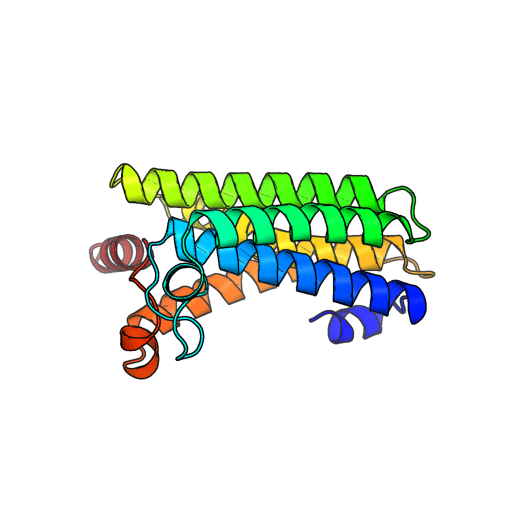0 O O . LEU A 1 92 ? 5.854 4.444 -1.285 1.00 95.62 92 LEU A O 1
ATOM 724 N N . HIS A 1 93 ? 4.305 6.069 -1.217 1.00 96.44 93 HIS A N 1
ATOM 725 C CA . HIS A 1 93 ? 4.712 6.689 -2.484 1.00 96.44 93 HIS A CA 1
ATOM 726 C C . HIS A 1 93 ? 6.125 7.285 -2.435 1.00 96.44 93 HIS A C 1
ATOM 728 O O . HIS A 1 93 ? 6.829 7.259 -3.438 1.00 96.44 93 HIS A O 1
ATOM 734 N N . ARG A 1 94 ? 6.578 7.801 -1.284 1.00 97.00 94 ARG A N 1
ATOM 735 C CA . ARG A 1 94 ? 7.982 8.222 -1.114 1.00 97.00 94 ARG A CA 1
ATOM 736 C C . ARG A 1 94 ? 8.934 7.034 -1.214 1.00 97.00 94 ARG A C 1
ATOM 738 O O . ARG A 1 94 ? 9.980 7.167 -1.831 1.00 97.00 94 ARG A O 1
ATOM 745 N N . GLY A 1 95 ? 8.571 5.899 -0.614 1.00 95.50 95 GLY A N 1
ATOM 746 C CA . GLY A 1 95 ? 9.305 4.640 -0.742 1.00 95.50 95 GLY A CA 1
ATOM 747 C C . GLY A 1 95 ? 9.386 4.190 -2.198 1.00 95.50 95 GLY A C 1
ATOM 748 O O . GLY A 1 95 ? 10.482 4.058 -2.729 1.00 95.50 95 GLY A O 1
ATOM 749 N N . GLN A 1 96 ? 8.231 4.068 -2.857 1.00 95.19 96 GLN A N 1
ATOM 750 C CA . GLN A 1 96 ? 8.142 3.689 -4.270 1.00 95.19 96 GLN A CA 1
ATOM 751 C C . GLN A 1 96 ? 8.944 4.629 -5.173 1.00 95.19 96 GLN A C 1
ATOM 753 O O . GLN A 1 96 ? 9.705 4.181 -6.017 1.00 95.19 96 GLN A O 1
ATOM 758 N N . GLY A 1 97 ? 8.836 5.942 -4.963 1.00 95.88 97 GLY A N 1
ATOM 759 C CA . GLY A 1 97 ? 9.563 6.924 -5.761 1.00 95.88 97 GLY A CA 1
ATOM 760 C C . GLY A 1 97 ? 11.085 6.801 -5.641 1.00 95.88 97 GLY A C 1
ATOM 761 O O . GLY A 1 97 ? 11.776 7.005 -6.633 1.00 95.88 97 GLY A O 1
ATOM 762 N N . MET A 1 98 ? 11.614 6.450 -4.462 1.00 94.44 98 MET A N 1
ATOM 763 C CA . MET A 1 98 ? 13.051 6.184 -4.299 1.00 94.44 98 MET A CA 1
ATOM 764 C C . MET A 1 98 ? 13.473 4.918 -5.048 1.00 94.44 98 MET A C 1
ATOM 766 O O . MET A 1 98 ? 14.485 4.945 -5.741 1.00 94.44 98 MET A O 1
ATOM 770 N N . ASP A 1 99 ? 12.678 3.851 -4.945 1.00 91.75 99 ASP A N 1
ATOM 771 C CA . ASP A 1 99 ? 12.915 2.576 -5.633 1.00 91.75 99 ASP A CA 1
ATOM 772 C C . ASP A 1 99 ? 12.965 2.765 -7.160 1.00 91.75 99 ASP A C 1
ATOM 774 O O . ASP A 1 99 ? 13.968 2.452 -7.805 1.00 91.75 99 ASP A O 1
ATOM 778 N N . LEU A 1 100 ? 11.939 3.416 -7.723 1.00 92.19 100 LEU A N 1
ATOM 779 C CA . LEU A 1 100 ? 11.869 3.755 -9.147 1.00 92.19 100 LEU A CA 1
ATOM 780 C C . LEU A 1 100 ? 13.020 4.670 -9.578 1.00 92.19 100 LEU A C 1
ATOM 782 O O . LEU A 1 100 ? 13.640 4.434 -10.611 1.00 92.19 100 LEU A O 1
ATOM 786 N N . TYR A 1 101 ? 13.346 5.694 -8.782 1.00 93.75 101 TYR A N 1
ATOM 787 C CA . TYR A 1 101 ? 14.446 6.609 -9.091 1.00 93.75 101 TYR A CA 1
ATOM 788 C C . TYR A 1 101 ? 15.785 5.876 -9.197 1.00 93.75 101 TYR A C 1
ATOM 790 O O . TYR A 1 101 ? 16.526 6.098 -10.156 1.00 93.75 101 TYR A O 1
ATOM 798 N N . TRP A 1 102 ? 16.104 5.010 -8.234 1.00 91.62 102 TRP A N 1
ATOM 799 C CA . TRP A 1 102 ? 17.348 4.241 -8.241 1.00 91.62 102 TRP A CA 1
ATOM 800 C C . TRP A 1 102 ? 17.409 3.269 -9.410 1.00 91.62 102 TRP A C 1
ATOM 802 O O . TRP A 1 102 ? 18.444 3.193 -10.075 1.00 91.62 102 TRP A O 1
ATOM 812 N N . ARG A 1 103 ? 16.295 2.585 -9.692 1.00 87.75 103 ARG A N 1
ATOM 813 C CA . ARG A 1 103 ? 16.155 1.680 -10.833 1.00 87.75 103 ARG A CA 1
ATOM 814 C C . ARG A 1 103 ? 16.388 2.397 -12.159 1.00 87.75 103 ARG A C 1
ATOM 816 O O . ARG A 1 103 ? 17.242 1.984 -12.937 1.00 87.75 103 ARG A O 1
ATOM 823 N N . ASP A 1 104 ? 15.679 3.495 -12.388 1.00 88.31 104 ASP A N 1
ATOM 824 C CA . ASP A 1 104 ? 15.677 4.190 -13.677 1.00 88.31 104 ASP A CA 1
ATOM 825 C C . ASP A 1 104 ? 16.941 5.043 -13.882 1.00 88.31 104 ASP A C 1
ATOM 827 O O . ASP A 1 104 ? 17.359 5.277 -15.016 1.00 88.31 104 ASP A O 1
ATOM 831 N N . SER A 1 105 ? 17.586 5.476 -12.791 1.00 90.56 105 SER A N 1
ATOM 832 C CA . SER A 1 105 ? 18.850 6.233 -12.828 1.00 90.56 105 SER A CA 1
ATOM 833 C C . SER A 1 105 ? 20.097 5.349 -12.725 1.00 90.56 105 SER A C 1
ATOM 835 O O . SER A 1 105 ? 21.208 5.873 -12.781 1.00 90.56 105 SER A O 1
ATOM 837 N N . LEU A 1 106 ? 19.935 4.030 -12.555 1.00 88.31 106 LEU A N 1
ATOM 838 C CA . LEU A 1 106 ? 21.019 3.057 -12.364 1.00 88.31 106 LEU A CA 1
ATOM 839 C C . LEU A 1 106 ? 21.957 3.401 -11.189 1.00 88.31 106 LEU A C 1
ATOM 841 O O . LEU A 1 106 ? 23.164 3.155 -11.239 1.00 88.31 106 LEU A O 1
ATOM 845 N N . VAL A 1 107 ? 21.404 3.977 -10.118 1.00 85.88 107 VAL A N 1
ATOM 846 C CA . VAL A 1 107 ? 22.148 4.326 -8.900 1.00 85.88 107 VAL A CA 1
ATOM 847 C C . VAL A 1 107 ? 21.907 3.248 -7.852 1.00 85.88 107 VAL A C 1
ATOM 849 O O . VAL A 1 107 ? 20.772 3.024 -7.447 1.00 85.88 107 VAL A O 1
ATOM 852 N N . CYS A 1 108 ? 22.972 2.598 -7.381 1.00 88.31 108 CYS A N 1
ATOM 853 C CA . CYS A 1 108 ? 22.865 1.657 -6.268 1.00 88.31 108 CYS A CA 1
ATOM 854 C C . CYS A 1 108 ? 22.749 2.430 -4.941 1.00 88.31 108 CYS A C 1
ATOM 856 O O . CYS A 1 108 ? 23.647 3.222 -4.639 1.00 88.31 108 CYS A O 1
ATOM 858 N N . PRO A 1 109 ? 21.689 2.220 -4.139 1.00 89.75 109 PRO A N 1
ATOM 859 C CA . PRO A 1 109 ? 21.585 2.833 -2.821 1.00 89.75 109 PRO A CA 1
ATOM 860 C C . PRO A 1 109 ? 22.567 2.195 -1.835 1.00 89.75 109 PRO A C 1
ATOM 862 O O . PRO A 1 109 ? 22.969 1.039 -1.978 1.00 89.75 109 PRO A O 1
ATOM 865 N N . THR A 1 110 ? 22.907 2.932 -0.782 1.00 91.88 110 THR A N 1
ATOM 866 C CA . THR A 1 110 ? 23.538 2.353 0.410 1.00 91.88 110 THR A CA 1
ATOM 867 C C . THR A 1 110 ? 22.548 1.466 1.169 1.00 91.88 110 THR A C 1
ATOM 869 O O . THR A 1 110 ? 21.334 1.657 1.082 1.00 91.88 110 THR A O 1
ATOM 872 N N . GLU A 1 111 ? 23.044 0.543 1.999 1.00 90.19 111 GLU A N 1
ATOM 873 C CA . GLU A 1 111 ? 22.187 -0.293 2.856 1.00 90.19 111 GLU A CA 1
ATOM 874 C C . GLU A 1 111 ? 21.222 0.558 3.698 1.00 90.19 111 GLU A C 1
ATOM 876 O O . GLU A 1 111 ? 20.032 0.269 3.782 1.00 90.19 111 GLU A O 1
ATOM 881 N N . ARG A 1 112 ? 21.703 1.670 4.270 1.00 92.81 112 ARG A N 1
ATOM 882 C CA . ARG A 1 112 ? 20.868 2.564 5.084 1.00 92.81 112 ARG A CA 1
ATOM 883 C C . ARG A 1 112 ? 19.721 3.181 4.283 1.00 92.81 112 ARG A C 1
ATOM 885 O O . ARG A 1 112 ? 18.613 3.295 4.802 1.00 92.81 112 ARG A O 1
ATOM 892 N N . GLU A 1 113 ? 19.992 3.607 3.054 1.00 92.94 113 GLU A N 1
ATOM 893 C CA . GLU A 1 113 ? 18.977 4.171 2.161 1.00 92.94 113 GLU A CA 1
ATOM 894 C C . GLU A 1 113 ? 17.966 3.107 1.740 1.00 92.94 113 GLU A C 1
ATOM 896 O O . GLU A 1 113 ? 16.763 3.356 1.792 1.00 92.94 113 GLU A O 1
ATOM 901 N N . TYR A 1 114 ? 18.436 1.900 1.418 1.00 90.94 114 TYR A N 1
ATOM 902 C CA . TYR A 1 114 ? 17.569 0.764 1.129 1.00 90.94 114 TYR A CA 1
ATOM 903 C C . TYR A 1 114 ? 16.630 0.452 2.306 1.00 90.94 114 TYR A C 1
ATOM 905 O O . TYR A 1 114 ? 15.416 0.387 2.121 1.00 90.94 114 TYR A O 1
ATOM 913 N N . LEU A 1 115 ? 17.149 0.345 3.535 1.00 91.69 115 LEU A N 1
ATOM 914 C CA . LEU A 1 115 ? 16.331 0.076 4.727 1.00 91.69 115 LEU A CA 1
ATOM 915 C C . LEU A 1 115 ? 15.271 1.169 4.967 1.00 91.69 115 LEU A C 1
ATOM 917 O O . LEU A 1 115 ? 14.141 0.862 5.356 1.00 91.69 115 LEU A O 1
ATOM 921 N N . ASP A 1 116 ? 15.608 2.437 4.720 1.00 93.69 116 ASP A N 1
ATOM 922 C CA . ASP A 1 116 ? 14.672 3.563 4.815 1.00 93.69 116 ASP A CA 1
ATOM 923 C C . ASP A 1 116 ? 13.589 3.517 3.719 1.00 93.69 116 ASP A C 1
ATOM 925 O O . ASP A 1 116 ? 12.404 3.728 4.001 1.00 93.69 116 ASP A O 1
ATOM 929 N N . MET A 1 117 ? 13.960 3.166 2.485 1.00 94.38 117 MET A N 1
ATOM 930 C CA . MET A 1 117 ? 13.017 2.934 1.389 1.00 94.38 117 MET A CA 1
ATOM 931 C C . MET A 1 117 ? 12.043 1.804 1.712 1.00 94.38 117 MET A C 1
ATOM 933 O O . MET A 1 117 ? 10.828 2.011 1.648 1.00 94.38 117 MET A O 1
ATOM 937 N N . VAL A 1 118 ? 12.548 0.654 2.157 1.00 91.25 118 VAL A N 1
ATOM 938 C CA . VAL A 1 118 ? 11.732 -0.504 2.545 1.00 91.25 118 VAL A CA 1
ATOM 939 C C . VAL A 1 118 ? 10.793 -0.159 3.701 1.00 91.25 118 VAL A C 1
ATOM 941 O O . VAL A 1 118 ? 9.604 -0.501 3.680 1.00 91.25 118 VAL A O 1
ATOM 944 N N . GLY A 1 119 ? 11.298 0.564 4.704 1.00 92.12 119 GLY A N 1
ATOM 945 C CA . GLY A 1 119 ? 10.495 1.050 5.822 1.00 92.12 119 GLY A CA 1
ATOM 946 C C . GLY A 1 119 ? 9.330 1.933 5.364 1.00 92.12 119 GLY A C 1
ATOM 947 O O . GLY A 1 119 ? 8.250 1.898 5.960 1.00 92.12 119 GLY A O 1
ATOM 948 N N . LYS A 1 120 ? 9.503 2.693 4.283 1.00 92.75 120 LYS A N 1
ATOM 949 C CA . LYS A 1 120 ? 8.463 3.538 3.689 1.00 92.75 120 LYS A CA 1
ATOM 950 C C . LYS A 1 120 ? 7.491 2.754 2.802 1.00 92.75 120 LYS A C 1
ATOM 952 O O . LYS A 1 120 ? 6.295 2.798 3.085 1.00 92.75 120 LYS A O 1
ATOM 957 N N . LYS A 1 121 ? 7.989 2.016 1.802 1.00 89.50 121 LYS A N 1
ATOM 958 C CA . LYS A 1 121 ? 7.201 1.261 0.805 1.00 89.50 121 LYS A CA 1
ATOM 959 C C . LYS A 1 121 ? 6.384 0.150 1.470 1.00 89.50 121 LYS A C 1
ATOM 961 O O . LYS A 1 121 ? 5.155 0.191 1.483 1.00 89.50 121 LYS A O 1
ATOM 966 N N . THR A 1 122 ? 7.065 -0.793 2.112 1.00 84.69 122 THR A N 1
ATOM 967 C CA . THR A 1 122 ? 6.448 -2.023 2.633 1.00 84.69 122 THR A CA 1
ATOM 968 C C . THR A 1 122 ? 6.043 -1.871 4.091 1.00 84.69 122 THR A C 1
ATOM 970 O O . THR A 1 122 ? 4.932 -2.240 4.478 1.00 84.69 122 THR A O 1
ATOM 973 N N . GLY A 1 123 ? 6.891 -1.233 4.904 1.00 85.25 123 GLY A N 1
ATOM 974 C CA . GLY A 1 123 ? 6.571 -0.931 6.302 1.00 85.25 123 GLY A CA 1
ATOM 975 C C . GLY A 1 123 ? 5.347 -0.020 6.464 1.00 85.25 123 GLY A C 1
ATOM 976 O O . GLY A 1 123 ? 4.606 -0.167 7.437 1.00 85.25 123 GLY A O 1
ATOM 977 N N . GLY A 1 124 ? 5.075 0.859 5.490 1.00 88.56 124 GLY A N 1
ATOM 978 C CA . GLY A 1 124 ? 3.931 1.777 5.508 1.00 88.56 124 GLY A CA 1
ATOM 979 C C . GLY A 1 124 ? 2.586 1.077 5.660 1.00 88.56 124 GLY A C 1
ATOM 980 O O . GLY A 1 124 ? 1.773 1.477 6.492 1.00 88.56 124 GLY A O 1
ATOM 981 N N . LEU A 1 125 ? 2.364 -0.025 4.940 1.00 91.94 125 LEU A N 1
ATOM 982 C CA . LEU A 1 125 ? 1.089 -0.740 4.996 1.00 91.94 125 LEU A CA 1
ATOM 983 C C . LEU A 1 125 ? 0.915 -1.538 6.304 1.00 91.94 125 LEU A C 1
ATOM 985 O O . LEU A 1 125 ? -0.186 -1.594 6.856 1.00 91.94 125 LEU A O 1
ATOM 989 N N . PHE A 1 126 ? 2.004 -2.101 6.844 1.00 93.19 126 PHE A N 1
ATOM 990 C CA . PHE A 1 126 ? 2.000 -2.749 8.163 1.00 93.19 126 PHE A CA 1
ATOM 991 C C . PHE A 1 126 ? 1.703 -1.739 9.275 1.00 93.19 126 PHE A C 1
ATOM 993 O O . PHE A 1 126 ? 0.818 -1.973 10.104 1.00 93.19 126 PHE A O 1
ATOM 1000 N N . ARG A 1 127 ? 2.400 -0.594 9.272 1.00 94.38 127 ARG A N 1
ATOM 1001 C CA . ARG A 1 127 ? 2.140 0.505 10.209 1.00 94.38 127 ARG A CA 1
ATOM 1002 C C . ARG A 1 127 ? 0.723 1.026 10.085 1.00 94.38 127 ARG A C 1
ATOM 1004 O O . ARG A 1 127 ? 0.104 1.284 11.111 1.00 94.38 127 ARG A O 1
ATOM 1011 N N . LEU A 1 128 ? 0.212 1.173 8.864 1.00 96.06 128 LEU A N 1
ATOM 1012 C CA . LEU A 1 128 ? -1.142 1.651 8.624 1.00 96.06 128 LEU A CA 1
ATOM 1013 C C . LEU A 1 128 ? -2.174 0.760 9.318 1.00 96.06 128 LEU A C 1
ATOM 1015 O O . LEU A 1 128 ? -2.993 1.263 10.085 1.00 96.06 128 LEU A O 1
ATOM 1019 N N . ALA A 1 129 ? -2.093 -0.557 9.107 1.00 96.19 129 ALA A N 1
ATOM 1020 C CA . ALA A 1 129 ? -2.998 -1.509 9.742 1.00 96.19 129 ALA A CA 1
ATOM 1021 C C . ALA A 1 129 ? -2.956 -1.381 11.270 1.00 96.19 129 ALA A C 1
ATOM 1023 O O . ALA A 1 129 ? -3.993 -1.226 11.911 1.00 96.19 129 ALA A O 1
ATOM 1024 N N . VAL A 1 130 ? -1.753 -1.372 11.851 1.00 95.69 130 VAL A N 1
ATOM 1025 C CA . VAL A 1 130 ? -1.585 -1.285 13.306 1.00 95.69 130 VAL A CA 1
ATOM 1026 C C . VAL A 1 130 ? -2.066 0.059 13.851 1.00 95.69 130 VAL A C 1
ATOM 1028 O O . VAL A 1 130 ? -2.788 0.065 14.840 1.00 95.69 130 VAL A O 1
ATOM 1031 N N . LYS A 1 131 ? -1.750 1.190 13.213 1.00 95.62 131 LYS A N 1
ATOM 1032 C CA . LYS A 1 131 ? -2.197 2.522 13.656 1.00 95.62 131 LYS A CA 1
ATOM 1033 C C . LYS A 1 131 ? -3.716 2.674 13.606 1.00 95.62 131 LYS A C 1
ATOM 1035 O O . LYS A 1 131 ? -4.288 3.241 14.532 1.00 95.62 131 LYS A O 1
ATOM 1040 N N . LEU A 1 132 ? -4.377 2.145 12.573 1.00 96.25 132 LEU A N 1
ATOM 1041 C CA . LEU A 1 132 ? -5.842 2.133 12.508 1.00 96.25 132 LEU A CA 1
ATOM 1042 C C . LEU A 1 132 ? -6.444 1.260 13.614 1.00 96.25 132 LEU A C 1
ATOM 1044 O O . LEU A 1 132 ? -7.384 1.677 14.282 1.00 96.25 132 LEU A O 1
ATOM 1048 N N . MET A 1 133 ? -5.867 0.082 13.864 1.00 96.06 133 MET A N 1
ATOM 1049 C CA . MET A 1 133 ? -6.304 -0.779 14.966 1.00 96.06 133 MET A CA 1
ATOM 1050 C C . MET A 1 133 ? -6.105 -0.112 16.332 1.00 96.06 133 MET A C 1
ATOM 1052 O O . MET A 1 133 ? -6.970 -0.207 17.192 1.00 96.06 133 MET A O 1
ATOM 1056 N N . GLN A 1 134 ? -4.989 0.588 16.536 1.00 95.06 134 GLN A N 1
ATOM 1057 C CA . GLN A 1 134 ? -4.732 1.357 17.755 1.00 95.06 134 GLN A CA 1
ATOM 1058 C C . GLN A 1 134 ? -5.753 2.484 17.943 1.00 95.06 134 GLN A C 1
ATOM 1060 O O . GLN A 1 134 ? -6.202 2.712 19.061 1.00 95.06 134 GLN A O 1
ATOM 1065 N N . ALA A 1 135 ? -6.135 3.160 16.858 1.00 94.44 135 ALA A N 1
ATOM 1066 C CA . ALA A 1 135 ? -7.110 4.246 16.878 1.00 94.44 135 ALA A CA 1
ATOM 1067 C C . ALA A 1 135 ? -8.544 3.779 17.198 1.00 94.44 135 ALA A C 1
ATOM 1069 O O . ALA A 1 135 ? -9.329 4.562 17.725 1.00 94.44 135 ALA A O 1
ATOM 1070 N N . GLU A 1 136 ? -8.873 2.519 16.901 1.00 95.00 136 GLU A N 1
ATOM 1071 C CA . GLU A 1 136 ? -10.181 1.898 17.169 1.00 95.00 136 GLU A CA 1
ATOM 1072 C C . GLU A 1 136 ? -10.183 0.987 18.411 1.00 95.00 136 GLU A C 1
ATOM 1074 O O . GLU A 1 136 ? -11.211 0.399 18.755 1.00 95.00 136 GLU A O 1
ATOM 1079 N N . SER A 1 137 ? -9.037 0.831 19.079 1.00 94.12 137 SER A N 1
ATOM 1080 C CA . SER A 1 137 ? -8.910 -0.021 20.260 1.00 94.12 137 SER A CA 1
ATOM 1081 C C . SER A 1 137 ? -9.579 0.629 21.478 1.00 94.12 137 SER A C 1
ATOM 1083 O O . SER A 1 137 ? -9.334 1.802 21.760 1.00 94.12 137 SER A O 1
ATOM 1085 N N . PRO A 1 138 ? -10.367 -0.124 22.267 1.00 89.00 138 PRO A N 1
ATOM 1086 C CA . PRO A 1 138 ? -10.919 0.367 23.527 1.00 89.00 138 PRO A CA 1
ATOM 1087 C C . PRO A 1 138 ? -9.891 0.360 24.673 1.00 89.00 138 PRO A C 1
ATOM 1089 O O . PRO A 1 138 ? -10.194 0.843 25.764 1.00 89.00 138 PRO A O 1
ATOM 1092 N N . LYS A 1 139 ? -8.699 -0.221 24.471 1.00 83.81 139 LYS A N 1
ATOM 1093 C CA . LYS A 1 139 ? -7.676 -0.404 25.508 1.00 83.81 139 LYS A CA 1
ATOM 1094 C C . LYS A 1 139 ? -6.512 0.562 25.343 1.00 83.81 139 LYS A C 1
ATOM 1096 O O . LYS A 1 139 ? -6.220 1.057 24.258 1.00 83.81 139 LYS A O 1
ATOM 1101 N N . THR A 1 140 ? -5.780 0.771 26.437 1.00 78.00 140 THR A N 1
ATOM 1102 C CA . THR A 1 140 ? -4.471 1.419 26.368 1.00 78.00 140 THR A CA 1
ATOM 1103 C C . THR A 1 140 ? -3.528 0.555 25.543 1.00 78.00 140 THR A C 1
ATOM 1105 O O . THR A 1 140 ? -3.185 -0.570 25.901 1.00 78.00 140 THR A O 1
ATOM 1108 N N . VAL A 1 141 ? -3.121 1.114 24.417 1.00 78.31 141 VAL A N 1
ATOM 1109 C CA . VAL A 1 141 ? -2.293 0.464 23.416 1.00 78.31 141 VAL A CA 1
ATOM 1110 C C . VAL A 1 141 ? -0.859 0.254 23.929 1.00 78.31 141 VAL A C 1
ATOM 1112 O O . VAL A 1 141 ? -0.233 1.213 24.391 1.00 78.31 141 VAL A O 1
ATOM 1115 N N . PRO A 1 142 ? -0.275 -0.950 23.787 1.00 77.62 142 PRO A N 1
ATOM 1116 C CA . PRO A 1 142 ? 1.141 -1.163 24.069 1.00 77.62 142 PRO A CA 1
ATOM 1117 C C . PRO A 1 142 ? 2.030 -0.312 23.150 1.00 77.62 142 PRO A C 1
ATOM 1119 O O . PRO A 1 142 ? 1.879 -0.338 21.926 1.00 77.62 142 PRO A O 1
ATOM 1122 N N . GLN A 1 143 ? 3.020 0.392 23.713 1.00 76.94 143 GLN A N 1
ATOM 1123 C CA . GLN A 1 143 ? 3.922 1.254 22.928 1.00 76.94 143 GLN A CA 1
ATOM 1124 C C . GLN A 1 143 ? 4.734 0.494 21.857 1.00 76.94 143 GLN A C 1
ATOM 1126 O O . GLN A 1 143 ? 5.189 1.091 20.885 1.00 76.94 143 GLN A O 1
ATOM 1131 N N . GLY A 1 144 ? 4.895 -0.827 21.996 1.00 88.50 144 GLY A N 1
ATOM 1132 C CA . GLY A 1 144 ? 5.714 -1.649 21.100 1.00 88.50 144 GLY A CA 1
ATOM 1133 C C . GLY A 1 144 ? 5.067 -2.061 19.772 1.00 88.50 144 GLY A C 1
ATOM 1134 O O . GLY A 1 144 ? 5.773 -2.600 18.922 1.00 88.50 144 GLY A O 1
ATOM 1135 N N . CYS A 1 145 ? 3.765 -1.833 19.552 1.00 91.06 145 CYS A N 1
ATOM 1136 C CA . CYS A 1 145 ? 3.087 -2.394 18.374 1.00 91.06 145 CYS A CA 1
ATOM 1137 C C . CYS A 1 145 ? 3.575 -1.797 17.044 1.00 91.06 145 CYS A C 1
ATOM 1139 O O . CYS A 1 145 ? 3.808 -2.544 16.097 1.00 91.06 145 CYS A O 1
ATOM 1141 N N . VAL A 1 146 ? 3.764 -0.475 16.969 1.00 92.50 146 VAL A N 1
ATOM 1142 C CA . VAL A 1 146 ? 4.246 0.188 15.742 1.00 92.50 146 VAL A CA 1
ATOM 1143 C C . VAL A 1 146 ? 5.706 -0.181 15.442 1.00 92.50 146 VAL A C 1
ATOM 1145 O O . VAL A 1 146 ? 5.951 -0.668 14.340 1.00 92.50 146 VAL A O 1
ATOM 1148 N N . PRO A 1 147 ? 6.656 -0.099 16.400 1.00 93.69 147 PRO A N 1
ATOM 1149 C CA . PRO A 1 147 ? 8.026 -0.567 16.168 1.00 93.69 147 PRO A CA 1
ATOM 1150 C C . PRO A 1 147 ? 8.124 -2.043 15.759 1.00 93.69 147 PRO A C 1
ATOM 1152 O O . PRO A 1 147 ? 9.022 -2.426 15.010 1.00 93.69 147 PRO A O 1
ATOM 1155 N N . LEU A 1 148 ? 7.222 -2.898 16.255 1.00 93.44 148 LEU A N 1
ATOM 1156 C CA . LEU A 1 148 ? 7.150 -4.293 15.824 1.00 93.44 148 LEU A CA 1
ATOM 1157 C C . LEU A 1 148 ? 6.660 -4.407 14.374 1.00 93.44 148 LEU A C 1
ATOM 1159 O O . LEU A 1 148 ? 7.238 -5.166 13.600 1.00 93.44 148 LEU A O 1
ATOM 1163 N N . ALA A 1 149 ? 5.626 -3.650 14.001 1.00 93.31 149 ALA A N 1
ATOM 1164 C CA . ALA A 1 149 ? 5.113 -3.608 12.634 1.00 93.31 149 ALA A CA 1
ATOM 1165 C C . ALA A 1 149 ? 6.184 -3.150 11.630 1.00 93.31 149 ALA A C 1
ATOM 1167 O O . ALA A 1 149 ? 6.303 -3.747 10.562 1.00 93.31 149 ALA A O 1
ATOM 1168 N N . ASP A 1 150 ? 7.007 -2.167 12.005 1.00 91.69 150 ASP A N 1
ATOM 1169 C CA . ASP A 1 150 ? 8.138 -1.694 11.198 1.00 91.69 150 ASP A CA 1
ATOM 1170 C C . ASP A 1 150 ? 9.154 -2.800 10.917 1.00 91.69 150 ASP A C 1
ATOM 1172 O O . ASP A 1 150 ? 9.519 -3.046 9.766 1.00 91.69 150 ASP A O 1
ATOM 1176 N N . LYS A 1 151 ? 9.572 -3.522 11.963 1.00 93.69 151 LYS A N 1
ATOM 1177 C CA . LYS A 1 151 ? 10.513 -4.642 11.830 1.00 93.69 151 LYS A CA 1
ATOM 1178 C C . LYS A 1 151 ? 9.936 -5.772 10.984 1.00 93.69 151 LYS A C 1
ATOM 1180 O O . LYS A 1 151 ? 10.650 -6.346 10.170 1.00 93.69 151 LYS A O 1
ATOM 1185 N N . LEU A 1 152 ? 8.651 -6.084 11.157 1.00 93.69 152 LEU A N 1
ATOM 1186 C CA . LEU A 1 152 ? 7.965 -7.094 10.349 1.00 93.69 152 LEU A CA 1
ATOM 1187 C C . LEU A 1 152 ? 7.904 -6.694 8.872 1.00 93.69 152 LEU A C 1
ATOM 1189 O O . LEU A 1 152 ? 8.142 -7.544 8.020 1.00 93.69 152 LEU A O 1
ATOM 1193 N N . GLY A 1 153 ? 7.628 -5.422 8.571 1.00 91.25 153 GLY A N 1
ATOM 1194 C CA . GLY A 1 153 ? 7.632 -4.908 7.201 1.00 91.25 153 GLY A CA 1
ATOM 1195 C C . GLY A 1 153 ? 9.009 -5.009 6.544 1.00 91.25 153 GLY A C 1
ATOM 1196 O O . GLY A 1 153 ? 9.111 -5.458 5.405 1.00 91.25 153 GLY A O 1
ATOM 1197 N N . LEU A 1 154 ? 10.068 -4.678 7.290 1.00 90.81 154 LEU A N 1
ATOM 1198 C CA . LEU A 1 154 ? 11.448 -4.821 6.827 1.00 90.81 154 LEU A CA 1
ATOM 1199 C C . LEU A 1 154 ? 11.803 -6.282 6.518 1.00 90.81 154 LEU A C 1
ATOM 1201 O O . LEU A 1 154 ? 12.271 -6.598 5.427 1.00 90.81 154 LEU A O 1
ATOM 1205 N N . LEU A 1 155 ? 11.542 -7.181 7.473 1.00 92.06 155 LEU A N 1
ATOM 1206 C CA . LEU A 1 155 ? 11.805 -8.613 7.325 1.00 92.06 155 LEU A CA 1
ATOM 1207 C C . LEU A 1 155 ? 11.014 -9.220 6.164 1.00 92.06 155 LEU A C 1
ATOM 1209 O O . LEU A 1 155 ? 11.529 -10.082 5.457 1.00 92.06 155 LEU A O 1
ATOM 1213 N N . PHE A 1 156 ? 9.771 -8.773 5.970 1.00 89.00 156 PHE A N 1
ATOM 1214 C CA . PHE A 1 156 ? 8.934 -9.225 4.867 1.00 89.00 156 PHE A CA 1
ATOM 1215 C C . PHE A 1 156 ? 9.551 -8.862 3.517 1.00 89.00 156 PHE A C 1
ATOM 1217 O O . PHE A 1 156 ? 9.655 -9.740 2.666 1.00 89.00 156 PHE A O 1
ATOM 1224 N N . GLN A 1 157 ? 10.006 -7.617 3.342 1.00 88.50 157 GLN A N 1
ATOM 1225 C CA . GLN A 1 157 ? 10.603 -7.195 2.077 1.00 88.50 157 GLN A CA 1
ATOM 1226 C C . GLN A 1 157 ? 11.939 -7.883 1.816 1.00 88.50 157 GLN A C 1
ATOM 1228 O O . GLN A 1 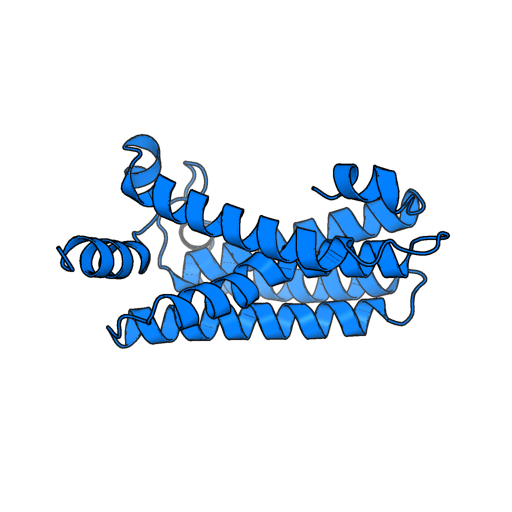157 ? 12.126 -8.416 0.736 1.00 88.50 157 GLN A O 1
ATOM 1233 N N . ILE A 1 158 ? 12.834 -7.946 2.809 1.00 87.81 158 ILE A N 1
ATOM 1234 C CA . ILE A 1 158 ? 14.129 -8.633 2.660 1.00 87.81 158 ILE A CA 1
ATOM 1235 C C . ILE A 1 158 ? 13.919 -10.096 2.251 1.00 87.81 158 ILE A C 1
ATOM 1237 O O . ILE A 1 158 ? 14.651 -10.624 1.417 1.00 87.81 158 ILE A O 1
ATOM 1241 N N . ARG A 1 159 ? 12.906 -10.757 2.824 1.00 87.75 159 ARG A N 1
ATOM 1242 C CA . ARG A 1 159 ? 12.543 -12.118 2.435 1.00 87.75 159 ARG A CA 1
ATOM 1243 C C . ARG A 1 159 ? 12.000 -12.185 1.007 1.00 87.75 159 ARG A C 1
ATOM 1245 O O . ARG A 1 159 ? 12.417 -13.087 0.293 1.00 87.75 159 ARG A O 1
ATOM 1252 N N . ASP A 1 160 ? 11.083 -11.298 0.615 1.00 83.50 160 ASP A N 1
ATOM 1253 C CA . ASP A 1 160 ? 10.525 -11.260 -0.750 1.00 83.50 160 ASP A CA 1
ATOM 1254 C C . ASP A 1 160 ? 11.649 -11.100 -1.784 1.00 83.50 160 ASP A C 1
ATOM 1256 O O . ASP A 1 160 ? 11.797 -11.917 -2.687 1.00 83.50 160 ASP A O 1
ATOM 1260 N N . ASP A 1 161 ? 12.530 -10.136 -1.544 1.00 83.56 161 ASP A N 1
ATOM 1261 C CA . ASP A 1 161 ? 13.735 -9.846 -2.314 1.00 83.56 161 ASP A CA 1
ATOM 1262 C C . ASP A 1 161 ? 14.675 -11.056 -2.427 1.00 83.56 161 ASP A C 1
ATOM 1264 O O . ASP A 1 161 ? 15.087 -11.438 -3.523 1.00 83.56 161 ASP A O 1
ATOM 1268 N N . TYR A 1 162 ? 14.969 -11.725 -1.311 1.00 81.88 162 TYR A N 1
ATOM 1269 C CA . TYR A 1 162 ? 15.790 -12.938 -1.312 1.00 81.88 162 TYR A CA 1
ATOM 1270 C C . TYR A 1 162 ? 15.129 -14.096 -2.079 1.00 81.88 162 TYR A C 1
ATOM 1272 O O . TYR A 1 162 ? 15.812 -14.841 -2.786 1.00 81.88 162 TYR A O 1
ATOM 1280 N N . GLN A 1 163 ? 13.810 -14.270 -1.941 1.00 77.25 163 GLN A N 1
ATOM 1281 C CA . GLN A 1 163 ? 13.059 -15.323 -2.632 1.00 77.25 163 GLN A CA 1
ATOM 1282 C C . GLN A 1 163 ? 13.021 -15.093 -4.146 1.00 77.25 163 GLN A C 1
ATOM 1284 O O . GLN A 1 163 ? 13.169 -16.061 -4.895 1.00 77.25 163 GLN A O 1
ATOM 1289 N N . ASN A 1 164 ? 12.919 -13.833 -4.583 1.00 70.88 164 ASN A N 1
ATOM 1290 C CA . ASN A 1 164 ? 12.995 -13.452 -5.995 1.00 70.88 164 ASN A CA 1
ATOM 1291 C C . ASN A 1 164 ? 14.337 -13.859 -6.641 1.00 70.88 164 ASN A C 1
ATOM 1293 O O . ASN A 1 164 ? 14.365 -14.157 -7.830 1.00 70.88 164 ASN A O 1
ATOM 1297 N N . LEU A 1 165 ? 15.436 -13.919 -5.873 1.00 70.56 165 LEU A N 1
ATOM 1298 C CA . LEU A 1 165 ? 16.765 -14.300 -6.377 1.00 70.56 165 LEU A CA 1
ATOM 1299 C C . LEU A 1 165 ? 17.061 -15.808 -6.314 1.00 70.56 165 LEU A C 1
ATOM 1301 O O . LEU A 1 165 ? 17.787 -16.318 -7.162 1.00 70.56 165 LEU A O 1
ATOM 1305 N N . ASN A 1 166 ? 16.557 -16.515 -5.295 1.00 65.56 166 ASN A N 1
ATOM 1306 C CA . ASN A 1 166 ? 17.002 -17.882 -4.976 1.00 65.56 166 ASN A CA 1
ATOM 1307 C C . ASN A 1 166 ? 16.023 -19.004 -5.329 1.00 65.56 166 ASN A C 1
ATOM 1309 O O . ASN A 1 166 ? 16.380 -20.170 -5.169 1.00 65.56 166 ASN A O 1
ATOM 1313 N N . SER A 1 167 ? 14.796 -18.704 -5.755 1.00 55.69 167 SER A N 1
ATOM 1314 C CA . SER A 1 167 ? 13.846 -19.762 -6.113 1.00 55.69 167 SER A CA 1
ATOM 1315 C C . SER A 1 167 ? 13.569 -19.799 -7.611 1.00 55.69 167 SER A C 1
ATOM 1317 O O . SER A 1 167 ? 13.063 -18.832 -8.177 1.00 55.69 167 SER A O 1
ATOM 1319 N N . GLU A 1 168 ? 13.867 -20.946 -8.236 1.00 54.09 168 GLU A N 1
ATOM 1320 C CA . GLU A 1 168 ? 13.534 -21.240 -9.642 1.00 54.09 168 GLU A CA 1
ATOM 1321 C C . GLU A 1 168 ? 12.039 -20.974 -9.910 1.00 54.09 168 GLU A C 1
ATOM 1323 O O . GLU A 1 168 ? 11.679 -20.360 -10.908 1.00 54.09 168 GLU A O 1
ATOM 1328 N N . GLU A 1 169 ? 11.179 -21.294 -8.938 1.00 52.00 169 GLU A N 1
ATOM 1329 C CA . GLU A 1 169 ? 9.726 -21.082 -8.978 1.00 52.00 169 GLU A CA 1
ATOM 1330 C C . GLU A 1 169 ? 9.303 -19.593 -8.985 1.00 52.00 169 GLU A C 1
ATOM 1332 O O . GLU A 1 169 ? 8.250 -19.257 -9.529 1.00 52.00 169 GLU A O 1
ATOM 1337 N N . TYR A 1 170 ? 10.108 -18.680 -8.415 1.00 50.91 170 TYR A N 1
ATOM 1338 C CA . TYR A 1 170 ? 9.833 -17.233 -8.452 1.00 50.91 170 TYR A CA 1
ATOM 1339 C C . TYR A 1 170 ? 10.488 -16.518 -9.629 1.00 50.91 170 TYR A C 1
ATOM 1341 O O . TYR A 1 170 ? 9.934 -15.508 -10.069 1.00 50.91 170 TYR A O 1
ATOM 1349 N N . SER A 1 171 ? 11.609 -17.038 -10.140 1.00 49.34 171 SER A N 1
ATOM 1350 C CA . SER A 1 171 ? 12.323 -16.469 -11.291 1.00 49.34 171 SER A CA 1
ATOM 1351 C C . SER A 1 171 ? 11.456 -16.405 -12.557 1.00 49.34 171 SER A C 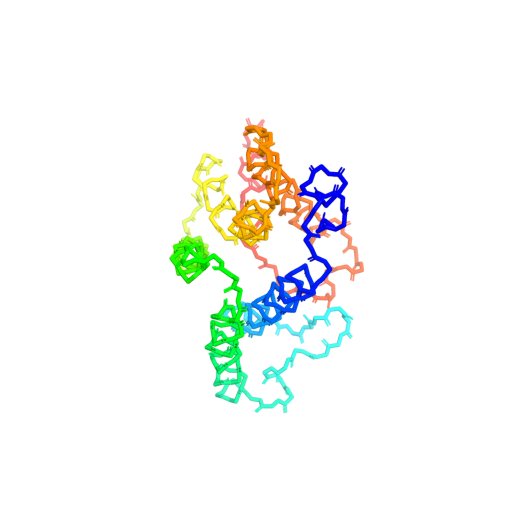1
ATOM 1353 O O . SER A 1 171 ? 11.579 -15.466 -13.340 1.00 49.34 171 SER A O 1
ATOM 1355 N N . ASP A 1 172 ? 10.484 -17.315 -12.682 1.00 43.75 172 ASP A N 1
ATOM 1356 C CA . ASP A 1 172 ? 9.486 -17.317 -13.757 1.00 43.75 172 ASP A CA 1
ATOM 1357 C C . ASP A 1 172 ? 8.294 -16.372 -13.495 1.00 43.75 172 ASP A C 1
ATOM 1359 O O . ASP A 1 172 ? 7.498 -16.113 -14.395 1.00 43.75 172 ASP A O 1
ATOM 1363 N N . SER A 1 173 ? 8.135 -15.849 -12.271 1.00 42.09 173 SER A N 1
ATOM 1364 C CA . SER A 1 173 ? 6.885 -15.235 -11.789 1.00 42.09 173 SER A CA 1
ATOM 1365 C C . SER A 1 173 ? 6.907 -13.711 -11.591 1.00 42.09 173 SER A C 1
ATOM 1367 O O . SER A 1 173 ? 5.840 -13.126 -11.391 1.00 42.09 173 SER A O 1
ATOM 1369 N N . LYS A 1 174 ? 8.072 -13.050 -11.634 1.00 46.44 174 LYS A N 1
ATOM 1370 C CA . LYS A 1 174 ? 8.207 -11.591 -11.448 1.00 46.44 174 LYS A CA 1
ATOM 1371 C C . LYS A 1 174 ? 9.437 -11.053 -12.191 1.00 46.44 174 LYS A C 1
ATOM 1373 O O . LYS A 1 174 ? 10.457 -11.727 -12.252 1.00 46.44 174 LYS A O 1
ATOM 1378 N N . ALA A 1 175 ? 9.348 -9.839 -12.742 1.00 45.81 175 ALA A N 1
ATOM 1379 C CA . ALA A 1 175 ? 10.517 -9.149 -13.289 1.00 45.81 175 ALA A CA 1
ATOM 1380 C C . ALA A 1 175 ? 11.503 -8.800 -12.155 1.00 45.81 175 ALA A C 1
ATOM 1382 O O . ALA A 1 175 ? 11.083 -8.443 -11.053 1.00 45.81 175 ALA A O 1
ATOM 1383 N N . PHE A 1 176 ? 12.804 -8.937 -12.418 1.00 48.34 176 PHE A N 1
ATOM 1384 C CA . PHE A 1 176 ? 13.879 -8.714 -11.447 1.00 48.34 176 PHE A CA 1
ATOM 1385 C C . PHE A 1 176 ? 13.950 -7.233 -11.024 1.00 48.34 176 PHE A C 1
ATOM 1387 O O . PHE A 1 176 ? 14.249 -6.369 -11.845 1.00 48.34 176 PHE A O 1
ATOM 1394 N N . GLY A 1 177 ? 13.686 -6.943 -9.745 1.00 49.34 177 GLY A N 1
ATOM 1395 C CA . GLY A 1 177 ? 13.874 -5.614 -9.145 1.00 49.34 177 GLY A CA 1
ATOM 1396 C C . GLY A 1 177 ? 15.341 -5.295 -8.807 1.00 49.34 177 GLY A C 1
ATOM 1397 O O . GLY A 1 177 ? 16.241 -6.116 -8.998 1.00 49.34 177 GLY A O 1
ATOM 1398 N N . MET A 1 178 ? 15.594 -4.107 -8.240 1.00 47.75 178 MET A N 1
ATOM 1399 C CA . MET A 1 178 ? 16.931 -3.593 -7.858 1.00 47.75 178 MET A CA 1
ATOM 1400 C C . MET A 1 178 ? 17.632 -4.357 -6.715 1.00 47.75 178 MET A C 1
ATOM 1402 O O . MET A 1 178 ? 18.680 -3.938 -6.220 1.00 47.75 178 MET A O 1
ATOM 1406 N N . THR A 1 179 ? 17.106 -5.508 -6.311 1.00 52.50 179 THR A N 1
ATOM 1407 C CA . THR A 1 179 ? 17.701 -6.392 -5.309 1.00 52.50 179 THR A CA 1
ATOM 1408 C C . THR A 1 179 ? 19.052 -6.966 -5.763 1.00 52.50 179 THR A C 1
ATOM 1410 O O . THR A 1 179 ? 19.961 -7.150 -4.953 1.00 52.50 179 THR A O 1
ATOM 1413 N N . GLN A 1 180 ? 19.229 -7.211 -7.067 1.00 46.34 180 GLN A N 1
ATOM 1414 C CA . GLN A 1 180 ? 20.439 -7.849 -7.599 1.00 46.34 180 GLN A CA 1
ATOM 1415 C C . GLN A 1 180 ? 21.706 -6.969 -7.491 1.00 46.34 180 GLN A C 1
ATOM 1417 O O . GLN A 1 180 ? 22.727 -7.478 -7.028 1.00 46.34 180 GLN A O 1
ATOM 1422 N N . PRO A 1 181 ? 21.685 -5.661 -7.828 1.00 47.22 181 PRO A N 1
ATOM 1423 C CA . PRO A 1 181 ? 22.815 -4.761 -7.581 1.00 47.22 181 PRO A CA 1
ATOM 1424 C C . PRO A 1 181 ? 23.220 -4.654 -6.108 1.00 47.22 181 PRO A C 1
ATOM 1426 O O . PRO A 1 181 ? 24.413 -4.653 -5.812 1.00 47.22 181 PRO A O 1
ATOM 1429 N N . ILE A 1 182 ? 22.252 -4.603 -5.184 1.00 52.34 182 ILE A N 1
ATOM 1430 C CA . ILE A 1 182 ? 22.530 -4.493 -3.745 1.00 52.34 182 ILE A CA 1
ATOM 1431 C C . ILE A 1 182 ? 23.205 -5.773 -3.246 1.00 52.34 182 ILE A C 1
ATOM 1433 O O . ILE A 1 182 ? 24.278 -5.692 -2.650 1.00 52.34 182 ILE A O 1
ATOM 1437 N N . CYS A 1 183 ? 22.655 -6.952 -3.561 1.00 48.28 183 CYS A N 1
ATOM 1438 C CA . CYS A 1 183 ? 23.298 -8.228 -3.239 1.00 48.28 183 CYS A CA 1
ATOM 1439 C C . CYS A 1 183 ? 24.700 -8.334 -3.847 1.00 48.28 183 CYS A C 1
ATOM 1441 O O . CYS A 1 183 ? 25.632 -8.689 -3.131 1.00 48.28 183 CYS A O 1
ATOM 1443 N N . ASN A 1 184 ? 24.875 -7.946 -5.114 1.00 44.47 184 ASN A N 1
ATOM 1444 C CA . ASN A 1 184 ? 26.182 -7.972 -5.767 1.00 44.47 184 ASN A CA 1
ATOM 1445 C C . ASN A 1 184 ? 27.185 -7.034 -5.082 1.00 44.47 184 ASN A C 1
ATOM 1447 O O . ASN A 1 184 ? 28.320 -7.446 -4.864 1.00 44.47 184 ASN A O 1
ATOM 1451 N N . SER A 1 185 ? 26.767 -5.826 -4.681 1.00 46.69 185 SER A N 1
ATOM 1452 C CA . SER A 1 185 ? 27.620 -4.858 -3.974 1.00 46.69 185 SER A CA 1
ATOM 1453 C C . SER A 1 185 ? 28.045 -5.332 -2.574 1.00 46.69 185 SER A C 1
ATOM 1455 O O . SER A 1 185 ? 29.185 -5.108 -2.164 1.00 46.69 185 SER A O 1
ATOM 1457 N N . ILE A 1 186 ? 27.163 -6.052 -1.867 1.00 46.25 186 ILE A N 1
ATOM 1458 C CA . ILE A 1 186 ? 27.456 -6.669 -0.564 1.00 46.25 186 ILE A CA 1
ATOM 1459 C C . ILE A 1 186 ? 28.432 -7.841 -0.735 1.00 46.25 186 ILE A C 1
ATOM 1461 O O . ILE A 1 186 ? 29.377 -7.957 0.036 1.00 46.25 186 ILE A O 1
ATOM 1465 N N . THR A 1 187 ? 28.263 -8.672 -1.768 1.00 40.78 187 THR A N 1
ATOM 1466 C CA . THR A 1 187 ? 29.145 -9.826 -2.030 1.00 40.78 187 THR A CA 1
ATOM 1467 C C . THR A 1 187 ? 30.480 -9.471 -2.687 1.00 40.78 187 THR A C 1
ATOM 1469 O O . THR A 1 187 ? 31.397 -10.280 -2.657 1.00 40.78 187 THR A O 1
ATOM 1472 N N . SER A 1 188 ? 30.609 -8.290 -3.298 1.00 38.25 188 SER A N 1
ATOM 1473 C CA . SER A 1 188 ? 31.862 -7.813 -3.907 1.00 38.25 188 SER A CA 1
ATOM 1474 C C . SER A 1 188 ? 32.750 -7.024 -2.939 1.00 38.25 188 SER A C 1
ATOM 1476 O O . SER A 1 188 ? 33.740 -6.434 -3.367 1.00 38.25 188 SER A O 1
ATOM 1478 N N . SER A 1 189 ? 32.357 -6.949 -1.664 1.00 37.47 189 SER A N 1
ATOM 1479 C CA . SER A 1 189 ? 33.108 -6.276 -0.597 1.00 37.47 189 SER A CA 1
ATOM 1480 C C . SER A 1 189 ? 34.019 -7.227 0.202 1.00 37.47 189 SER A C 1
ATOM 1482 O O . SER A 1 189 ? 34.603 -6.782 1.190 1.00 37.47 189 SER A O 1
ATOM 1484 N N . ASP A 1 190 ? 34.159 -8.486 -0.238 1.00 35.94 190 ASP A N 1
ATOM 1485 C CA . ASP A 1 190 ? 35.120 -9.483 0.268 1.00 35.94 190 ASP A CA 1
ATOM 1486 C C . ASP A 1 190 ? 36.291 -9.701 -0.709 1.00 35.94 190 ASP A C 1
ATOM 1488 O O . ASP A 1 190 ? 36.038 -9.871 -1.927 1.00 35.94 190 ASP A O 1
#

Radius of gyration: 17.6 Å; chains: 1; bounding box: 52×33×47 Å

Foldseek 3Di:
DLVVLCVQQVFPPVLSVLLVLLLVLLVVLVVLVVCLLQVKQADPNHGRPCVVPNPVVSNVVSVVSNVVSLVSQVPAPFPCLNVLSVVLVVLQVVLVVVQSCCQVVVPQDDPVVNLSSLLRNQLSSLLSSNVSSNRRGPDDHDPCRSVVSSVVSSVVVVVVLVCCVPDPVNVVHTDRGPSVVNVVVVVVVD

InterPro domains:
  IPR000092 Polyprenyl synthetase-like [PF00348] (2-177)
  IPR008949 Isoprenoid synthase domain superfamily [G3DSA:1.10.600.10] (1-185)
  IPR008949 Isoprenoid synthase domain superfamily [SSF48576] (3-177)
  IPR033749 Polyprenyl synthetase, conserved site [PS00444] (152-164)
  IPR033749 Polyprenyl synthetase, conserved site [PS00723] (31-45)